Protein AF-A0A6F9E060-F1 (afdb_monomer_lite)

Foldseek 3Di:
DAEEEEAEPADPDCPVVVVLLLVLLCVVPVPPPCPNVVYDYYYCNVCLVVVPCPVVLPHLAYEYEYELDLVCLLVVLVVQVVNCVSSVDHHAYEYEADPDPVSVVSSCVNNVDDHLFYAHPDPCRSVSSNVSSVSVVVVVVVSVVVVVVLVVLLVLLCQLCVQCVVDPDNVVSNVVSLVVVPADPLLSVLLSLQLVVVVVVVPDSSVSSSVLVVLSPPPPSSVSSVVVSVVVVVVVCVVVVHDDDDDD

Sequence (248 aa):
MTIFGFASVTHADLTEFLNTVTDIWAERFSGVADVHKDVELVDLSNSLRQLNLGPIDKADRLFLICSGNPALAAGLAGLLHHIESLHGSRVNLVLTHLSEEGVAQAFKQAVDRPIFGIVKDTQDARREMEQLVEALVYEYVAVRLEERRKDEVRDLVLRILGAQRLVVGPSRGIEAGLDQLELPFGIRWIFQEFLQLRTRLGQPVDKALEDLLPLAFAGDGGAVLARQLALETEVLRVLRGQPPQSQA

Organism: NCBI:txid2055160

Structure (mmCIF, N/CA/C/O backbone):
data_AF-A0A6F9E060-F1
#
_entry.id   AF-A0A6F9E060-F1
#
loop_
_atom_site.group_PDB
_atom_site.id
_atom_site.type_symbol
_atom_site.label_atom_id
_atom_site.label_alt_id
_atom_site.label_comp_id
_atom_site.label_asym_id
_atom_site.label_entity_id
_atom_site.label_seq_id
_atom_site.pdbx_PDB_ins_code
_atom_site.Cartn_x
_atom_site.Cartn_y
_atom_site.Cartn_z
_atom_site.occupancy
_atom_site.B_iso_or_equiv
_atom_site.auth_seq_id
_atom_site.auth_comp_id
_atom_site.auth_asym_id
_atom_site.auth_atom_id
_atom_site.pdbx_PDB_model_num
ATOM 1 N N . MET A 1 1 ? 11.520 10.414 3.730 1.00 85.06 1 MET A N 1
ATOM 2 C CA . MET A 1 1 ? 10.337 10.714 4.551 1.00 85.06 1 MET A CA 1
ATOM 3 C C . MET A 1 1 ? 9.234 9.817 4.042 1.00 85.06 1 MET A C 1
ATOM 5 O O . MET A 1 1 ? 8.913 9.928 2.868 1.00 85.06 1 MET A O 1
ATOM 9 N N . THR A 1 2 ? 8.755 8.907 4.879 1.00 87.12 2 THR A N 1
ATOM 10 C CA . THR A 1 2 ? 7.612 8.032 4.631 1.00 87.12 2 THR A CA 1
ATOM 11 C C . THR A 1 2 ? 6.330 8.764 5.017 1.00 87.12 2 THR A C 1
ATOM 13 O O . THR A 1 2 ? 6.220 9.275 6.128 1.00 87.12 2 THR A O 1
ATOM 16 N N . ILE A 1 3 ? 5.359 8.815 4.115 1.00 91.50 3 ILE A N 1
ATOM 17 C CA . ILE A 1 3 ? 4.092 9.520 4.304 1.00 91.50 3 ILE A CA 1
ATOM 18 C C . ILE A 1 3 ? 2.983 8.495 4.542 1.00 91.50 3 ILE A C 1
ATOM 20 O O . ILE A 1 3 ? 2.638 7.708 3.659 1.00 91.50 3 ILE A O 1
ATOM 24 N N . PHE A 1 4 ? 2.381 8.529 5.728 1.00 92.94 4 PHE A N 1
ATOM 25 C CA . PHE A 1 4 ? 1.157 7.793 6.029 1.00 92.94 4 PHE A CA 1
ATOM 26 C C . PHE A 1 4 ? -0.045 8.717 5.897 1.00 92.94 4 PHE A C 1
ATOM 28 O O . PHE A 1 4 ? -0.261 9.628 6.697 1.00 92.94 4 PHE A O 1
ATOM 35 N N . GLY A 1 5 ? -0.839 8.466 4.864 1.00 92.44 5 GLY A N 1
ATOM 36 C CA . GLY A 1 5 ? -2.083 9.172 4.620 1.00 92.44 5 GLY A CA 1
ATOM 37 C C . GLY A 1 5 ? -3.238 8.516 5.365 1.00 92.44 5 GLY A C 1
ATOM 38 O O . GLY A 1 5 ? -3.455 7.316 5.230 1.00 92.44 5 GLY A O 1
ATOM 39 N N . PHE A 1 6 ? -4.021 9.297 6.099 1.00 93.12 6 PHE A N 1
ATOM 40 C CA . PHE A 1 6 ? -5.243 8.850 6.764 1.00 93.12 6 PHE A CA 1
ATOM 41 C C . PHE A 1 6 ? -6.434 9.568 6.154 1.00 93.12 6 PHE A C 1
ATOM 43 O O . PHE A 1 6 ? -6.407 10.783 6.012 1.00 93.12 6 PHE A O 1
ATOM 50 N N . ALA A 1 7 ? -7.497 8.853 5.804 1.00 90.25 7 ALA A N 1
ATOM 51 C CA . ALA A 1 7 ? -8.711 9.487 5.307 1.00 90.25 7 ALA A CA 1
ATOM 52 C C . ALA A 1 7 ? -9.952 8.858 5.927 1.00 90.25 7 ALA A C 1
ATOM 54 O O . ALA A 1 7 ? -10.114 7.639 5.942 1.00 90.25 7 ALA A O 1
ATOM 55 N N . SER A 1 8 ? -10.847 9.702 6.429 1.00 87.88 8 SER A N 1
ATOM 56 C CA . SER A 1 8 ? -12.111 9.259 6.994 1.00 87.88 8 SER A CA 1
ATOM 57 C C . SER A 1 8 ? -13.190 9.181 5.933 1.00 87.88 8 SER A C 1
ATOM 59 O O . SER A 1 8 ? -13.376 10.103 5.137 1.00 87.88 8 SER A O 1
ATOM 61 N N . VAL A 1 9 ? -13.935 8.080 5.957 1.00 79.31 9 VAL A N 1
ATOM 62 C CA . VAL A 1 9 ? -15.118 7.881 5.112 1.00 79.31 9 VAL A CA 1
ATOM 63 C C . VAL A 1 9 ? -16.391 8.327 5.839 1.00 79.31 9 VAL A C 1
ATOM 65 O O . VAL A 1 9 ? -17.385 8.669 5.203 1.00 79.31 9 VAL A O 1
ATOM 68 N N . THR A 1 10 ? -16.373 8.336 7.175 1.00 72.56 10 THR A N 1
ATOM 69 C CA . THR A 1 10 ? -17.575 8.511 8.011 1.00 72.56 10 THR A CA 1
ATOM 70 C C . THR A 1 10 ? -17.549 9.757 8.882 1.00 72.56 10 THR A C 1
ATOM 72 O O . THR A 1 10 ? -18.608 10.261 9.247 1.00 72.56 10 THR A O 1
ATOM 75 N N . HIS A 1 11 ? -16.364 10.277 9.200 1.00 64.88 11 HIS A N 1
ATOM 76 C CA . HIS A 1 11 ? -16.190 11.460 10.039 1.00 64.88 11 HIS A CA 1
ATOM 77 C C . HIS A 1 11 ? -15.690 12.636 9.206 1.00 64.88 11 HIS A C 1
ATOM 79 O O . HIS A 1 11 ? -14.947 12.473 8.241 1.00 64.88 11 HIS A O 1
ATOM 85 N N . ALA A 1 12 ? -16.111 13.842 9.582 1.00 59.00 12 ALA A N 1
ATOM 86 C CA . ALA A 1 12 ? -15.684 15.052 8.895 1.00 59.00 12 ALA A CA 1
ATOM 87 C C . ALA A 1 12 ? -14.287 15.528 9.316 1.00 59.00 12 ALA A C 1
ATOM 89 O O . ALA A 1 12 ? -13.700 16.324 8.584 1.00 59.00 12 ALA A O 1
ATOM 90 N N . ASP A 1 13 ? -13.790 15.054 10.458 1.00 69.81 13 ASP A N 1
ATOM 91 C CA . ASP A 1 13 ? -12.569 15.524 11.100 1.00 69.81 13 ASP A CA 1
ATOM 92 C C . ASP A 1 13 ? -11.830 14.341 11.749 1.00 69.81 13 ASP A C 1
ATOM 94 O O . ASP A 1 13 ? -12.435 13.575 12.502 1.00 69.81 13 ASP A O 1
ATOM 98 N N . LEU A 1 14 ? -10.547 14.170 11.417 1.00 85.25 14 LEU A N 1
ATOM 99 C CA . LEU A 1 14 ? -9.646 13.183 12.024 1.00 85.25 14 LEU A CA 1
ATOM 100 C C . LEU A 1 14 ? -8.650 13.810 13.005 1.00 85.25 14 LEU A C 1
ATOM 102 O O . LEU A 1 14 ? -7.769 13.107 13.494 1.00 85.25 14 LEU A O 1
ATOM 106 N N . THR A 1 15 ? -8.773 15.101 13.315 1.00 85.44 15 THR A N 1
ATOM 107 C CA . THR A 1 15 ? -7.786 15.847 14.108 1.00 85.44 15 THR A CA 1
ATOM 108 C C . THR A 1 15 ? -7.490 15.175 15.448 1.00 85.44 15 THR A C 1
ATOM 110 O O . THR A 1 15 ? -6.330 14.940 15.768 1.00 85.44 15 THR A O 1
ATOM 113 N N . GLU A 1 16 ? -8.511 14.803 16.224 1.00 84.81 16 GLU A N 1
ATOM 114 C CA . GLU A 1 16 ? -8.312 14.161 17.534 1.00 84.81 16 GLU A CA 1
ATOM 115 C C . GLU A 1 16 ? -7.641 12.784 17.417 1.00 84.81 16 GLU A C 1
ATOM 117 O O . GLU A 1 16 ? -6.709 12.470 18.164 1.00 84.81 16 GLU A O 1
ATOM 122 N N . PHE A 1 17 ? -8.065 11.986 16.434 1.00 87.50 17 PHE A N 1
ATOM 123 C CA . PHE A 1 17 ? -7.470 10.685 16.145 1.00 87.50 17 PHE A CA 1
ATOM 124 C C . PHE A 1 17 ? -5.987 10.832 15.786 1.00 87.50 17 PHE A C 1
ATOM 126 O O . PHE A 1 17 ? -5.134 10.184 16.390 1.00 87.50 17 PHE A O 1
ATOM 133 N N . LEU A 1 18 ? -5.666 11.723 14.845 1.00 89.81 18 LEU A N 1
ATOM 134 C CA . LEU A 1 18 ? -4.302 11.938 14.371 1.00 89.81 18 LEU A CA 1
ATOM 135 C C . LEU A 1 18 ? -3.402 12.557 15.434 1.00 89.81 18 LEU A C 1
ATOM 137 O O . LEU A 1 18 ? -2.250 12.145 15.539 1.00 89.81 18 LEU A O 1
ATOM 141 N N . ASN A 1 19 ? -3.914 13.474 16.255 1.00 90.06 19 ASN A N 1
ATOM 142 C CA . ASN A 1 19 ? -3.172 13.997 17.400 1.00 90.06 19 ASN A CA 1
ATOM 143 C C . ASN A 1 19 ? -2.807 12.861 18.360 1.00 90.06 19 ASN A C 1
ATOM 145 O O . ASN A 1 19 ? -1.646 12.721 18.725 1.00 90.06 19 ASN A O 1
ATOM 149 N N . THR A 1 20 ? -3.761 11.982 18.677 1.00 89.50 20 THR A N 1
ATOM 150 C CA . THR A 1 20 ? -3.514 10.842 19.573 1.00 89.50 20 THR A CA 1
ATOM 151 C C . THR A 1 20 ? -2.486 9.867 18.990 1.00 89.50 20 THR A C 1
ATOM 153 O O . THR A 1 20 ? -1.569 9.444 19.692 1.00 89.50 20 THR A O 1
ATOM 156 N N . VAL A 1 21 ? -2.597 9.525 17.700 1.00 88.88 21 VAL A N 1
ATOM 157 C CA . VAL A 1 21 ? -1.616 8.672 17.003 1.00 88.88 21 VAL A CA 1
ATOM 158 C C . VAL A 1 21 ? -0.232 9.324 17.013 1.00 88.88 21 VAL A C 1
ATOM 160 O O . VAL A 1 21 ? 0.753 8.648 17.300 1.00 88.88 21 VAL A O 1
ATOM 163 N N . THR A 1 22 ? -0.158 10.630 16.748 1.00 89.50 22 THR A N 1
ATOM 164 C CA . THR A 1 22 ? 1.094 11.403 16.743 1.00 89.50 22 THR A CA 1
ATOM 165 C C . THR A 1 22 ? 1.745 11.416 18.122 1.00 89.50 22 THR A C 1
ATOM 167 O O . THR A 1 22 ? 2.944 11.162 18.234 1.00 89.50 22 THR A O 1
ATOM 170 N N . ASP A 1 23 ? 0.961 11.653 19.173 1.00 89.69 23 ASP A N 1
ATOM 171 C CA . ASP A 1 23 ? 1.441 11.688 20.554 1.00 89.69 23 ASP A CA 1
ATOM 172 C C . ASP A 1 23 ? 2.008 10.329 20.975 1.00 89.69 23 ASP A C 1
ATOM 174 O O . ASP A 1 23 ? 3.131 10.254 21.473 1.00 89.69 23 ASP A O 1
ATOM 178 N N . ILE A 1 24 ? 1.275 9.240 20.713 1.00 87.94 24 ILE A N 1
ATOM 179 C CA . ILE A 1 24 ? 1.730 7.879 21.027 1.00 87.94 24 ILE A CA 1
ATOM 180 C C . ILE A 1 24 ? 2.976 7.522 20.206 1.00 87.94 24 ILE A C 1
ATOM 182 O O . ILE A 1 24 ? 3.920 6.936 20.738 1.00 87.94 24 ILE A O 1
ATOM 186 N N . TRP A 1 25 ? 3.009 7.882 18.919 1.00 83.50 25 TRP A N 1
ATOM 187 C CA . TRP A 1 25 ? 4.163 7.654 18.049 1.00 83.50 25 TRP A CA 1
ATOM 188 C C . TRP A 1 25 ? 5.413 8.365 18.582 1.00 83.50 25 TRP A C 1
ATOM 190 O O . TRP A 1 25 ? 6.479 7.757 18.704 1.00 83.50 25 TRP A O 1
ATOM 200 N N . ALA A 1 26 ? 5.285 9.636 18.968 1.00 84.12 26 ALA A N 1
ATOM 201 C CA . ALA A 1 26 ? 6.374 10.402 19.559 1.00 84.12 26 ALA A CA 1
ATOM 202 C C . ALA A 1 26 ? 6.817 9.824 20.915 1.00 84.12 26 ALA A C 1
ATOM 204 O O . ALA A 1 26 ? 8.017 9.653 21.147 1.00 84.12 26 ALA A O 1
ATOM 205 N N . GLU A 1 27 ? 5.875 9.468 21.792 1.00 85.06 27 GLU A N 1
ATOM 206 C CA . GLU A 1 27 ? 6.157 8.864 23.100 1.00 85.06 27 GLU A CA 1
ATOM 207 C C . GLU A 1 27 ? 6.955 7.560 22.953 1.00 85.06 27 GLU A C 1
ATOM 209 O O . GLU A 1 27 ? 7.988 7.380 23.601 1.00 85.06 27 GLU A O 1
ATOM 214 N N . ARG A 1 28 ? 6.518 6.668 22.057 1.00 77.00 28 ARG A N 1
ATOM 215 C CA . ARG A 1 28 ? 7.107 5.333 21.875 1.00 77.00 28 ARG A CA 1
ATOM 216 C C . ARG A 1 28 ? 8.426 5.348 21.096 1.00 77.00 28 ARG A C 1
ATOM 218 O O . ARG A 1 28 ? 9.293 4.523 21.383 1.00 77.00 28 ARG A O 1
ATOM 225 N N . PHE A 1 29 ? 8.598 6.259 20.131 1.00 71.69 29 PHE A N 1
ATOM 226 C CA . PHE A 1 29 ? 9.707 6.193 19.162 1.00 71.69 29 PHE A CA 1
ATOM 227 C C . PHE A 1 29 ? 10.670 7.387 19.176 1.00 71.69 29 PHE A C 1
ATOM 229 O O . PHE A 1 29 ? 11.641 7.386 18.418 1.00 71.69 29 PHE A O 1
ATOM 236 N N . SER A 1 30 ? 10.491 8.365 20.069 1.00 66.31 30 SER A N 1
ATOM 237 C CA . SER A 1 30 ? 11.433 9.488 20.253 1.00 66.31 30 SER A CA 1
ATOM 238 C C . SER A 1 30 ? 12.882 9.056 20.536 1.00 66.31 30 SER A C 1
ATOM 240 O O . SER A 1 30 ? 13.817 9.777 20.187 1.00 66.31 30 SER A O 1
ATOM 242 N N . GLY A 1 31 ? 13.085 7.872 21.128 1.00 54.72 31 GLY A N 1
ATOM 243 C CA . GLY A 1 31 ? 14.404 7.291 21.421 1.00 54.72 31 GLY A CA 1
ATOM 244 C C . GLY A 1 31 ? 14.921 6.265 20.403 1.00 54.72 31 GLY A C 1
ATOM 245 O O . GLY A 1 31 ? 16.053 5.801 20.539 1.00 54.72 31 GLY A O 1
ATOM 246 N N . VAL A 1 32 ? 14.121 5.894 19.398 1.00 55.00 32 VAL A N 1
ATOM 247 C CA . VAL A 1 32 ? 14.519 4.957 18.337 1.00 55.00 32 VAL A CA 1
ATOM 248 C C . VAL A 1 32 ? 15.030 5.778 17.156 1.00 55.00 32 VAL A C 1
ATOM 250 O O . VAL A 1 32 ? 14.321 6.654 16.662 1.00 55.00 32 VAL A O 1
ATOM 253 N N . ALA A 1 33 ? 16.280 5.530 16.750 1.00 49.25 33 ALA A N 1
ATOM 254 C CA . ALA A 1 33 ? 16.980 6.319 15.737 1.00 49.25 33 ALA A CA 1
ATOM 255 C C . ALA A 1 33 ? 16.121 6.535 14.477 1.00 49.25 33 ALA A C 1
ATOM 257 O O . ALA A 1 33 ? 15.672 5.574 13.856 1.00 49.25 33 ALA A O 1
ATOM 258 N N . ASP A 1 34 ? 15.901 7.811 14.154 1.00 54.44 34 ASP A N 1
ATOM 259 C CA . ASP A 1 34 ? 15.294 8.379 12.941 1.00 54.44 34 ASP A CA 1
ATOM 260 C C . ASP A 1 34 ? 13.845 7.985 12.582 1.00 54.44 34 ASP A C 1
ATOM 262 O O . ASP A 1 34 ? 13.193 8.730 11.856 1.00 54.44 34 ASP A O 1
ATOM 266 N N . VAL A 1 35 ? 13.258 6.940 13.178 1.00 59.06 35 VAL A N 1
ATOM 267 C CA . VAL A 1 35 ? 11.875 6.495 12.886 1.00 59.06 35 VAL A CA 1
ATOM 268 C C . VAL A 1 35 ? 10.833 7.592 13.137 1.00 59.06 35 VAL A C 1
ATOM 270 O O . VAL A 1 35 ? 9.948 7.811 12.316 1.00 59.06 35 VAL A O 1
ATOM 273 N N . HIS A 1 36 ? 10.944 8.325 14.249 1.00 60.00 36 HIS A N 1
ATOM 274 C CA . HIS A 1 36 ? 9.979 9.379 14.586 1.00 60.00 36 HIS A CA 1
ATOM 275 C C . HIS A 1 36 ? 10.119 10.652 13.737 1.00 60.00 36 HIS A C 1
ATOM 277 O O . HIS A 1 36 ? 9.212 11.478 13.743 1.00 60.00 36 HIS A O 1
ATOM 283 N N . LYS A 1 37 ? 11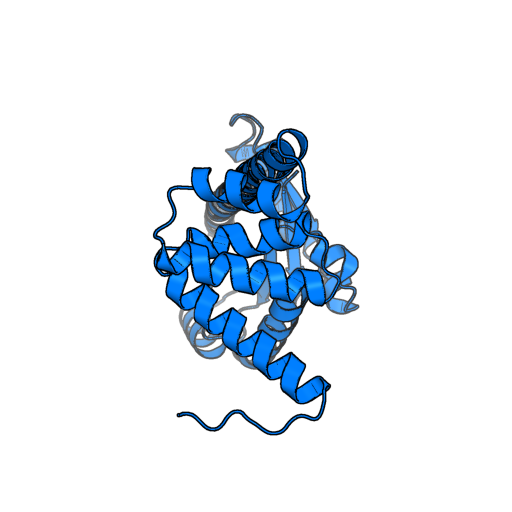.244 10.828 13.032 1.00 68.75 37 LYS A N 1
ATOM 284 C CA . LYS A 1 37 ? 11.495 11.972 12.135 1.00 68.75 37 LYS A CA 1
ATOM 285 C C . LYS A 1 37 ? 11.286 11.625 10.670 1.00 68.75 37 LYS A C 1
ATOM 287 O O . LYS A 1 37 ? 11.163 12.536 9.863 1.00 68.75 37 LYS A O 1
ATOM 292 N N . ASP A 1 38 ? 11.269 10.337 10.352 1.00 78.56 38 ASP A N 1
ATOM 293 C CA . ASP A 1 38 ? 11.117 9.820 8.999 1.00 78.56 38 ASP A CA 1
ATOM 294 C C . ASP A 1 38 ? 9.666 9.508 8.634 1.00 78.56 38 ASP A C 1
ATOM 296 O O . ASP A 1 38 ? 9.438 9.103 7.498 1.00 78.56 38 ASP A O 1
ATOM 300 N N . VAL A 1 39 ? 8.705 9.680 9.545 1.00 84.00 39 VAL A N 1
ATOM 301 C CA . VAL A 1 39 ? 7.280 9.442 9.282 1.00 84.00 39 VAL A CA 1
ATOM 302 C C . VAL A 1 39 ? 6.483 10.734 9.395 1.00 84.00 39 VAL A C 1
ATOM 304 O O . VAL A 1 39 ? 6.529 11.420 10.413 1.00 84.00 39 VAL A O 1
ATOM 307 N N . GLU A 1 40 ? 5.711 11.030 8.354 1.00 90.31 40 GLU A N 1
ATOM 308 C CA . GLU A 1 40 ? 4.736 12.115 8.314 1.00 90.31 40 GLU A CA 1
ATOM 309 C C . GLU A 1 40 ? 3.319 11.526 8.299 1.00 90.31 40 GLU A C 1
ATOM 311 O O . GLU A 1 40 ? 3.000 10.683 7.459 1.00 90.31 40 GLU A O 1
ATOM 316 N N . LEU A 1 41 ? 2.467 11.958 9.233 1.00 91.50 41 LEU A N 1
ATOM 317 C CA . LEU A 1 41 ? 1.062 11.550 9.316 1.00 91.50 41 LEU A CA 1
ATOM 318 C C . LEU A 1 41 ? 0.190 12.667 8.732 1.00 91.50 41 LEU A C 1
ATOM 320 O O . LEU A 1 41 ? 0.232 13.797 9.218 1.00 91.50 41 LEU A O 1
ATOM 324 N N . VAL A 1 42 ? -0.598 12.369 7.699 1.00 91.81 42 VAL A N 1
ATOM 325 C CA . VAL A 1 42 ? -1.346 13.387 6.940 1.00 91.81 42 VAL A CA 1
ATOM 326 C C . VAL A 1 42 ? -2.837 13.065 6.909 1.00 91.81 42 VAL A C 1
ATOM 328 O O . VAL A 1 42 ? -3.221 11.959 6.531 1.00 91.81 42 VAL A O 1
ATOM 331 N N . ASP A 1 43 ? -3.690 14.044 7.232 1.00 92.31 43 ASP A N 1
ATOM 332 C CA . ASP A 1 43 ? -5.133 13.948 6.978 1.00 92.31 43 ASP A CA 1
ATOM 333 C C . ASP A 1 43 ? -5.443 14.217 5.497 1.00 92.31 43 ASP A C 1
ATOM 335 O O . ASP A 1 43 ? -5.252 15.314 4.969 1.00 92.31 43 ASP A O 1
ATOM 339 N N . LEU A 1 44 ? -5.968 13.202 4.825 1.00 90.31 44 LEU A N 1
ATOM 340 C CA . LEU A 1 44 ? -6.379 13.198 3.428 1.00 90.31 44 LEU A CA 1
ATOM 341 C C . LEU A 1 44 ? -7.903 13.099 3.270 1.00 90.31 44 LEU A C 1
ATOM 343 O O . LEU A 1 44 ? -8.392 12.926 2.152 1.00 90.31 44 LEU A O 1
ATOM 347 N N . SER A 1 45 ? -8.682 13.254 4.345 1.00 88.75 45 SER A N 1
ATOM 348 C CA . SER A 1 45 ? -10.151 13.154 4.319 1.00 88.75 45 SER A CA 1
ATOM 349 C C . SER A 1 45 ? -10.790 14.144 3.341 1.00 88.75 45 SER A C 1
ATOM 351 O O . SER A 1 45 ? -11.764 13.823 2.660 1.00 88.75 45 SER A O 1
ATOM 353 N N . ASN A 1 46 ? -10.249 15.362 3.227 1.00 86.19 46 ASN A N 1
ATOM 354 C CA . ASN A 1 46 ? -10.726 16.345 2.247 1.00 86.19 46 ASN A CA 1
ATOM 355 C C . ASN A 1 46 ? -10.368 15.956 0.812 1.00 86.19 46 ASN A C 1
ATOM 357 O O . ASN A 1 46 ? -11.217 16.069 -0.072 1.00 86.19 46 ASN A O 1
ATOM 361 N N . SER A 1 47 ? -9.151 15.457 0.590 1.00 85.69 47 SER A N 1
ATOM 362 C CA . SER A 1 47 ? -8.705 14.965 -0.716 1.00 85.69 47 SER A CA 1
ATOM 363 C C . SER A 1 47 ? -9.585 13.811 -1.192 1.00 85.69 47 SER A C 1
ATOM 365 O O . SER A 1 47 ? -10.055 13.831 -2.327 1.00 85.69 47 SER A O 1
ATOM 367 N N . LEU A 1 48 ? -9.910 12.870 -0.299 1.00 84.00 48 LEU A N 1
ATOM 368 C CA . LEU A 1 48 ? -10.811 11.760 -0.594 1.00 84.00 48 LEU A CA 1
ATOM 369 C C . LEU A 1 48 ? -12.227 12.248 -0.936 1.00 84.00 48 LEU A C 1
ATOM 371 O O . LEU A 1 48 ? -12.784 11.844 -1.954 1.00 84.00 48 LEU A O 1
ATOM 375 N N . ARG A 1 49 ? -12.799 13.158 -0.133 1.00 83.31 49 ARG A N 1
ATOM 376 C CA . ARG A 1 49 ? -14.146 13.718 -0.366 1.00 83.31 49 ARG A CA 1
ATOM 377 C C . ARG A 1 49 ? -14.263 14.482 -1.682 1.00 83.31 49 ARG A C 1
ATOM 379 O O . ARG A 1 49 ? -15.314 14.454 -2.314 1.00 83.31 49 ARG A O 1
ATOM 386 N N . GLN A 1 50 ? -13.199 15.172 -2.082 1.00 83.38 50 GLN A N 1
ATOM 387 C CA . GLN A 1 50 ? -13.143 15.930 -3.333 1.00 83.38 50 GLN A CA 1
ATOM 388 C C . GLN A 1 50 ? -12.697 15.082 -4.529 1.00 83.38 50 GLN A C 1
ATOM 390 O O . GLN A 1 50 ? -12.619 15.611 -5.635 1.00 83.38 50 GLN A O 1
ATOM 395 N N . LEU A 1 51 ? -12.387 13.795 -4.319 1.00 76.38 51 LEU A N 1
ATOM 396 C CA . LEU A 1 51 ? -11.775 12.918 -5.322 1.00 76.38 51 LEU A CA 1
ATOM 397 C C . LEU A 1 51 ? -10.491 13.522 -5.924 1.00 76.38 51 LEU A C 1
ATOM 399 O O . LEU A 1 51 ? -10.170 13.319 -7.094 1.00 76.38 51 LEU A O 1
ATOM 403 N N . ASN A 1 52 ? -9.747 14.283 -5.119 1.00 80.81 52 ASN A N 1
ATOM 404 C CA . ASN A 1 52 ? -8.459 14.839 -5.497 1.00 80.81 52 ASN A CA 1
ATOM 405 C C . ASN A 1 52 ? -7.361 13.811 -5.204 1.00 80.81 52 ASN A C 1
ATOM 407 O O . ASN A 1 52 ? -6.925 13.662 -4.063 1.00 80.81 52 ASN A O 1
ATOM 411 N N . LEU A 1 53 ? -6.921 13.107 -6.247 1.00 79.00 53 LEU A N 1
ATOM 412 C CA . LEU A 1 53 ? -5.958 12.008 -6.134 1.00 79.00 53 LEU A CA 1
ATOM 413 C C . LEU A 1 53 ? -4.516 12.483 -5.921 1.00 79.00 53 LEU A C 1
ATOM 415 O O . LEU A 1 53 ? -3.727 11.763 -5.329 1.00 79.00 53 LEU A O 1
ATOM 419 N N . GLY A 1 54 ? -4.170 13.717 -6.305 1.00 83.56 54 GLY A N 1
ATOM 420 C CA . GLY A 1 54 ? -2.782 14.195 -6.257 1.00 83.56 54 GLY A CA 1
ATOM 421 C C . GLY A 1 54 ? -2.115 14.104 -4.872 1.00 83.56 54 GLY A C 1
ATOM 422 O O . GLY A 1 54 ? -0.959 13.696 -4.792 1.00 83.56 54 GLY A O 1
ATOM 423 N N . PRO A 1 55 ? -2.792 14.485 -3.772 1.00 84.94 55 PRO A N 1
ATOM 424 C CA . PRO A 1 55 ? -2.286 14.262 -2.417 1.00 84.94 55 PRO A CA 1
ATOM 425 C C . PRO A 1 55 ? -2.340 12.797 -1.963 1.00 84.94 55 PRO A C 1
ATOM 427 O O . PRO A 1 55 ? -1.509 12.398 -1.157 1.00 84.94 55 PRO A O 1
ATOM 430 N N . ILE A 1 56 ? -3.306 12.017 -2.460 1.00 82.94 56 ILE A N 1
ATOM 431 C CA . ILE A 1 56 ? -3.475 10.599 -2.109 1.00 82.94 56 ILE A CA 1
ATOM 432 C C . ILE A 1 56 ? -2.319 9.781 -2.686 1.00 82.94 56 ILE A C 1
ATOM 434 O O . ILE A 1 56 ? -1.687 9.044 -1.946 1.00 82.94 56 ILE A O 1
ATOM 438 N N . ASP A 1 57 ? -1.955 10.013 -3.946 1.00 8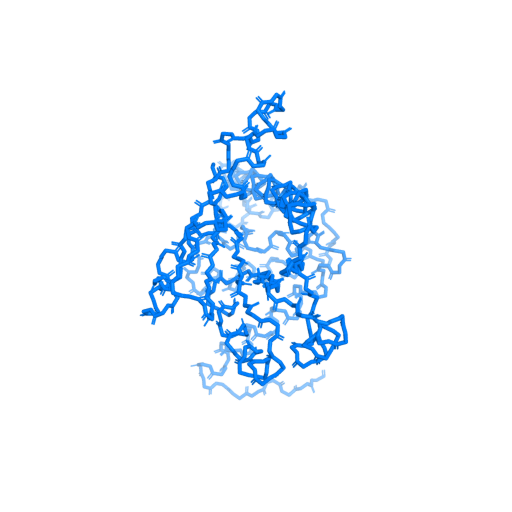3.81 57 ASP A N 1
ATOM 439 C CA . ASP A 1 57 ? -0.862 9.324 -4.650 1.00 83.81 57 ASP A CA 1
ATOM 440 C C . ASP A 1 57 ? 0.535 9.620 -4.077 1.00 83.81 57 ASP A C 1
ATOM 442 O O . ASP A 1 57 ? 1.515 8.974 -4.444 1.00 83.81 57 ASP A O 1
ATOM 446 N N . LYS A 1 58 ? 0.655 10.625 -3.201 1.00 87.00 58 LYS A N 1
ATOM 447 C CA . LYS A 1 58 ? 1.907 10.942 -2.500 1.00 87.00 58 LYS A CA 1
ATOM 448 C C . LYS A 1 58 ? 2.080 10.156 -1.205 1.00 87.00 58 LYS A C 1
ATOM 450 O O . LYS A 1 58 ? 3.168 10.200 -0.642 1.00 87.00 58 LYS A O 1
ATOM 455 N N . ALA A 1 59 ? 1.031 9.505 -0.708 1.00 89.19 59 ALA A N 1
ATOM 456 C CA . ALA A 1 59 ? 1.131 8.686 0.485 1.00 89.19 59 ALA A CA 1
ATOM 457 C C . ALA A 1 59 ? 1.799 7.345 0.145 1.00 89.19 59 ALA A C 1
ATOM 459 O O . ALA A 1 59 ? 1.406 6.660 -0.793 1.00 89.19 59 ALA A O 1
ATOM 460 N N . ASP A 1 60 ? 2.784 6.924 0.935 1.00 88.50 60 ASP A N 1
ATOM 461 C CA . ASP A 1 60 ? 3.404 5.602 0.773 1.00 88.50 60 ASP A CA 1
ATOM 462 C C . ASP A 1 60 ? 2.465 4.483 1.237 1.00 88.50 60 ASP A C 1
ATOM 464 O O . ASP A 1 60 ? 2.512 3.349 0.740 1.00 88.50 60 ASP A O 1
ATOM 468 N N . ARG A 1 61 ? 1.602 4.808 2.206 1.00 89.44 61 ARG A N 1
ATOM 469 C CA . ARG A 1 61 ? 0.518 3.963 2.711 1.00 89.44 61 ARG A CA 1
ATOM 470 C C . ARG A 1 61 ? -0.719 4.805 2.971 1.00 89.44 61 ARG A C 1
ATOM 472 O O . ARG A 1 61 ? -0.628 5.876 3.570 1.00 89.44 61 ARG A O 1
ATOM 479 N N . LEU A 1 62 ? -1.873 4.278 2.570 1.00 91.19 62 LEU A N 1
ATOM 480 C CA . LEU A 1 62 ? -3.170 4.902 2.803 1.00 91.19 62 LEU A CA 1
ATOM 481 C C . LEU A 1 62 ? -3.977 4.091 3.820 1.00 91.19 62 LEU A C 1
ATOM 483 O O . LEU A 1 62 ? -4.170 2.888 3.644 1.00 91.19 62 LEU A O 1
ATOM 487 N N . PHE A 1 63 ? -4.484 4.766 4.848 1.00 91.06 63 PHE A N 1
ATOM 488 C CA . PHE A 1 63 ? -5.336 4.218 5.896 1.00 91.06 63 PHE A CA 1
ATOM 489 C C . PHE A 1 63 ? -6.729 4.842 5.806 1.00 91.06 63 PHE A C 1
ATOM 491 O O . PHE A 1 63 ? -6.902 6.041 6.027 1.00 91.06 63 PHE A O 1
ATOM 498 N N . LEU A 1 64 ? -7.741 4.036 5.490 1.00 89.06 64 LEU A N 1
ATOM 499 C CA . LEU A 1 64 ? -9.133 4.467 5.539 1.00 89.06 64 LEU A CA 1
ATOM 500 C C . LEU A 1 64 ? -9.718 4.209 6.918 1.00 89.06 64 LEU A C 1
ATOM 502 O O . LEU A 1 64 ? -9.805 3.065 7.365 1.00 89.06 64 LEU A O 1
ATOM 506 N N . ILE A 1 65 ? -10.156 5.288 7.556 1.00 88.62 65 ILE A N 1
ATOM 507 C CA . ILE A 1 65 ? -10.858 5.266 8.831 1.00 88.62 65 ILE A CA 1
ATOM 508 C C . ILE A 1 65 ? -12.359 5.212 8.552 1.00 88.62 65 ILE A C 1
ATOM 510 O O . ILE A 1 65 ? -12.901 6.048 7.822 1.00 88.62 65 ILE A O 1
ATOM 514 N N . CYS A 1 66 ? -13.054 4.241 9.133 1.00 85.44 66 CYS A N 1
ATOM 515 C CA . CYS A 1 66 ? -14.505 4.166 9.016 1.00 85.44 66 CYS A CA 1
ATOM 516 C C . CYS A 1 66 ? -15.160 3.665 10.299 1.00 85.44 66 CYS A C 1
ATOM 518 O O . CYS A 1 66 ? -14.621 2.813 11.005 1.00 85.44 66 CYS A O 1
ATOM 520 N N . SER A 1 67 ? -16.363 4.169 10.573 1.00 80.50 67 SER A N 1
ATOM 521 C CA . SER A 1 67 ? -17.203 3.605 11.624 1.00 80.50 67 SER A CA 1
ATOM 522 C C . SER A 1 67 ? -17.551 2.164 11.265 1.00 80.50 67 SER A C 1
ATOM 524 O O . SER A 1 67 ? -17.919 1.901 10.114 1.00 80.50 67 SER A O 1
ATOM 526 N N . GLY A 1 68 ? -17.517 1.256 12.238 1.00 71.75 68 GLY A N 1
ATOM 527 C CA . GLY A 1 68 ? -17.935 -0.133 12.054 1.00 71.75 68 GLY A CA 1
ATOM 528 C C . GLY A 1 68 ? -19.440 -0.290 11.817 1.00 71.75 68 GLY A C 1
ATOM 529 O O . GLY A 1 68 ? -20.108 -0.938 12.598 1.00 71.75 68 GLY A O 1
ATOM 530 N N . ASN A 1 69 ? -20.016 0.297 10.768 1.00 75.81 69 ASN A N 1
ATOM 531 C CA . ASN A 1 69 ? -21.422 0.131 10.410 1.00 75.81 69 ASN A CA 1
ATOM 532 C C . ASN A 1 69 ? -21.536 -0.853 9.229 1.00 75.81 69 ASN A C 1
ATOM 534 O O . ASN A 1 69 ? -21.076 -0.523 8.132 1.00 75.81 69 ASN A O 1
ATOM 538 N N . PRO A 1 70 ? -22.177 -2.028 9.392 1.00 71.50 70 PRO A N 1
ATOM 539 C CA . PRO A 1 70 ? -22.306 -3.022 8.326 1.00 71.50 70 PRO A CA 1
ATOM 540 C C . PRO A 1 70 ? -22.989 -2.496 7.057 1.00 71.50 70 PRO A C 1
ATOM 542 O O . PRO A 1 70 ? -22.668 -2.949 5.961 1.00 71.50 70 PRO A O 1
ATOM 545 N N . ALA A 1 71 ? -23.885 -1.508 7.171 1.00 74.25 71 ALA A N 1
ATOM 546 C CA . ALA A 1 71 ? -24.538 -0.897 6.013 1.00 74.25 71 ALA A CA 1
ATOM 547 C C . ALA A 1 71 ? -23.556 -0.114 5.121 1.00 74.25 71 ALA A C 1
ATOM 549 O O . ALA A 1 71 ? -23.769 -0.002 3.916 1.00 74.25 71 ALA A O 1
ATOM 550 N N . LEU A 1 72 ? -22.463 0.399 5.696 1.00 76.75 72 LEU A N 1
ATOM 551 C CA . LEU A 1 72 ? -21.413 1.106 4.960 1.00 76.75 72 LEU A CA 1
ATOM 552 C C . LEU A 1 72 ? -20.412 0.147 4.304 1.00 76.75 72 LEU A C 1
ATOM 554 O O . LEU A 1 72 ? -19.774 0.519 3.321 1.00 76.75 72 LEU A O 1
ATOM 558 N N . ALA A 1 73 ? -20.297 -1.086 4.804 1.00 74.56 73 ALA A N 1
ATOM 559 C CA . ALA A 1 73 ? -19.301 -2.058 4.358 1.00 74.56 73 ALA A CA 1
ATOM 560 C C . ALA A 1 73 ? -19.423 -2.396 2.860 1.00 74.56 73 ALA A C 1
ATOM 562 O O . ALA A 1 73 ? -18.424 -2.406 2.142 1.00 74.56 73 ALA A O 1
ATOM 563 N N . ALA A 1 74 ? -20.648 -2.600 2.363 1.00 71.75 74 ALA A N 1
ATOM 564 C CA . ALA A 1 74 ? -20.884 -2.935 0.957 1.00 71.75 74 ALA A CA 1
ATOM 565 C C . ALA A 1 74 ? -20.470 -1.800 -0.001 1.00 71.75 74 ALA A C 1
ATOM 567 O O . ALA A 1 74 ? -19.844 -2.049 -1.030 1.00 71.75 74 ALA A O 1
ATOM 568 N N . GLY A 1 75 ? -20.773 -0.544 0.351 1.00 75.69 75 GLY A N 1
ATOM 569 C CA . GLY A 1 75 ? -20.341 0.624 -0.425 1.00 75.69 75 GLY A CA 1
ATOM 570 C C . GLY A 1 75 ? -18.832 0.861 -0.333 1.00 75.69 75 GLY A C 1
ATOM 571 O O . GLY A 1 75 ? -18.192 1.227 -1.320 1.00 75.69 75 GLY A O 1
ATOM 572 N N . LEU A 1 76 ? -18.246 0.586 0.835 1.00 81.81 76 LEU A N 1
ATOM 573 C CA . LEU A 1 76 ? -16.818 0.744 1.072 1.00 81.81 76 LEU A CA 1
ATOM 574 C C . LEU A 1 76 ? -15.975 -0.247 0.262 1.00 81.81 76 LEU A C 1
ATOM 576 O O . LEU A 1 76 ? -14.916 0.135 -0.224 1.00 81.81 76 LEU A O 1
ATOM 580 N N . ALA A 1 77 ? -16.440 -1.483 0.063 1.00 75.31 77 ALA A N 1
ATOM 581 C CA . ALA A 1 77 ? -15.731 -2.473 -0.751 1.00 75.31 77 ALA A CA 1
ATOM 582 C C . ALA A 1 77 ? -15.504 -1.984 -2.196 1.00 75.31 77 ALA A C 1
ATOM 584 O O . ALA A 1 77 ? -14.396 -2.090 -2.728 1.00 75.31 77 ALA A O 1
ATOM 585 N N . GLY A 1 78 ? -16.529 -1.381 -2.811 1.00 77.00 78 GLY A N 1
ATOM 586 C CA . GLY A 1 78 ? -16.429 -0.807 -4.158 1.00 77.00 78 GLY A CA 1
ATOM 587 C C . GLY A 1 78 ? -15.515 0.422 -4.227 1.00 77.00 78 GLY A C 1
ATOM 588 O O . GLY A 1 78 ? -14.752 0.571 -5.185 1.00 77.00 78 GLY A O 1
ATOM 589 N N . LEU A 1 79 ? -15.561 1.271 -3.194 1.00 79.00 79 LEU A N 1
ATOM 590 C CA . LEU A 1 79 ? -14.697 2.447 -3.058 1.00 79.00 79 LEU A CA 1
ATOM 591 C C . LEU A 1 79 ? -13.224 2.050 -2.873 1.00 79.00 79 LEU A C 1
ATOM 593 O O . LEU A 1 79 ? -12.358 2.584 -3.557 1.00 79.00 79 LEU A O 1
ATOM 597 N N . LEU A 1 80 ? -12.945 1.072 -2.009 1.00 79.00 80 LEU A N 1
ATOM 598 C CA . LEU A 1 80 ? -11.605 0.532 -1.772 1.00 79.00 80 LEU A CA 1
ATOM 599 C C . LEU A 1 80 ? -10.972 0.005 -3.058 1.00 79.00 80 LEU A C 1
ATOM 601 O O . LEU A 1 80 ? -9.830 0.339 -3.358 1.00 79.00 80 LEU A O 1
ATOM 605 N N . HIS A 1 81 ? -11.725 -0.776 -3.836 1.00 79.06 81 HIS A N 1
ATOM 606 C CA . HIS A 1 81 ? -11.232 -1.303 -5.105 1.00 79.06 81 HIS A CA 1
ATOM 607 C C . HIS A 1 81 ? -10.860 -0.185 -6.093 1.00 79.06 81 HIS A C 1
ATOM 609 O O . HIS A 1 81 ? -9.814 -0.253 -6.737 1.00 79.06 81 HIS A O 1
ATOM 615 N N . HIS A 1 82 ? -11.678 0.870 -6.175 1.00 76.88 82 HIS A N 1
ATOM 616 C CA . HIS A 1 82 ? -11.381 2.024 -7.025 1.00 76.88 82 HIS A CA 1
ATOM 617 C C . HIS A 1 82 ? -10.155 2.802 -6.546 1.00 76.88 82 HIS A C 1
ATOM 619 O O . HIS A 1 82 ? -9.307 3.147 -7.362 1.00 76.88 82 HIS A O 1
ATOM 625 N N . ILE A 1 83 ? -10.037 3.070 -5.244 1.00 76.44 83 ILE A N 1
ATOM 626 C CA . ILE A 1 83 ? -8.898 3.826 -4.710 1.00 76.44 83 ILE A CA 1
ATOM 627 C C . ILE A 1 83 ? -7.601 3.053 -4.923 1.00 76.44 83 ILE A C 1
ATOM 629 O O . ILE A 1 83 ? -6.627 3.643 -5.361 1.00 76.44 83 ILE A O 1
ATOM 633 N N . GLU A 1 84 ? -7.578 1.742 -4.692 1.00 80.06 84 GLU A N 1
ATOM 634 C CA . GLU A 1 84 ? -6.379 0.927 -4.925 1.00 80.06 84 GLU A CA 1
ATOM 635 C C . GLU A 1 84 ? -5.962 0.875 -6.390 1.00 80.06 84 GLU A C 1
ATOM 637 O O . GLU A 1 84 ? -4.773 0.946 -6.692 1.00 80.06 84 GLU A O 1
ATOM 642 N N . SER A 1 85 ? -6.933 0.781 -7.302 1.00 77.38 85 SER A N 1
ATOM 643 C CA . SER A 1 85 ? -6.673 0.861 -8.740 1.00 77.38 85 SER A CA 1
ATOM 644 C C . SER A 1 85 ? -5.981 2.168 -9.132 1.00 77.38 85 SER A C 1
ATOM 646 O O . SER A 1 85 ? -5.262 2.182 -10.128 1.00 77.38 85 SER A O 1
ATOM 648 N N . LEU A 1 86 ? -6.247 3.258 -8.411 1.00 70.31 86 LEU A N 1
ATOM 649 C CA . LEU A 1 86 ? -5.728 4.589 -8.717 1.00 70.31 86 LEU A CA 1
ATOM 650 C C . LEU A 1 86 ? -4.408 4.860 -7.985 1.00 70.31 86 LEU A C 1
ATOM 652 O O . LEU A 1 86 ? -3.440 5.273 -8.609 1.00 70.31 86 LEU A O 1
ATOM 656 N N . HIS A 1 87 ? -4.360 4.544 -6.692 1.00 71.81 87 HIS A N 1
ATOM 657 C CA . HIS A 1 87 ? -3.206 4.714 -5.812 1.00 71.81 87 HIS A CA 1
ATOM 658 C C . HIS A 1 87 ? -2.062 3.739 -6.139 1.00 71.81 87 HIS A C 1
ATOM 660 O O . HIS A 1 87 ? -0.900 4.000 -5.842 1.00 71.81 87 HIS A O 1
ATOM 666 N N . GLY A 1 88 ? -2.372 2.580 -6.731 1.00 69.62 88 GLY A N 1
ATOM 667 C CA . GLY A 1 88 ? -1.378 1.573 -7.110 1.00 69.62 88 GLY A CA 1
ATOM 668 C C . GLY A 1 88 ? -0.799 0.777 -5.935 1.00 69.62 88 GLY A C 1
ATOM 669 O O . GLY A 1 88 ? 0.093 -0.048 -6.134 1.00 69.62 88 GLY A O 1
ATOM 670 N N . SER A 1 89 ? -1.306 0.978 -4.716 1.00 69.88 89 SER A N 1
ATOM 671 C CA . SER A 1 89 ? -0.947 0.183 -3.542 1.00 69.88 89 SER A CA 1
ATOM 672 C C . SER A 1 89 ? -2.167 -0.129 -2.681 1.00 69.88 89 SER A C 1
ATOM 674 O O . SER A 1 89 ? -3.229 0.482 -2.821 1.00 69.88 89 SER A O 1
ATOM 676 N N . ARG A 1 90 ? -2.010 -1.125 -1.806 1.00 72.56 90 ARG A N 1
ATOM 677 C CA . ARG A 1 90 ? -3.076 -1.610 -0.932 1.00 72.56 90 ARG A CA 1
ATOM 678 C C . ARG A 1 90 ? -3.521 -0.521 0.042 1.00 72.56 90 ARG A C 1
ATOM 680 O O . ARG A 1 90 ? -2.694 0.100 0.704 1.00 72.56 90 ARG A O 1
ATOM 687 N N . VAL A 1 91 ? -4.833 -0.372 0.191 1.00 82.75 91 VAL A N 1
ATOM 688 C CA . VAL A 1 91 ? -5.434 0.528 1.174 1.00 82.75 91 VAL A CA 1
ATOM 689 C C . VAL A 1 91 ? -5.721 -0.240 2.462 1.00 82.75 91 VAL A C 1
ATOM 691 O O . VAL A 1 91 ? -6.444 -1.241 2.468 1.00 82.75 91 VAL A O 1
ATOM 694 N N . ASN A 1 92 ? -5.146 0.235 3.563 1.00 87.44 92 ASN A N 1
ATOM 695 C CA . ASN A 1 92 ? -5.317 -0.331 4.893 1.00 87.44 92 ASN A CA 1
ATOM 696 C C . ASN A 1 92 ? -6.610 0.189 5.524 1.00 87.44 92 ASN A C 1
ATOM 698 O O . ASN A 1 92 ? -6.914 1.375 5.464 1.00 87.44 92 ASN A O 1
ATOM 702 N N . LEU A 1 93 ? -7.387 -0.699 6.136 1.00 85.50 93 LEU A N 1
ATOM 703 C CA . LEU A 1 93 ? -8.686 -0.360 6.712 1.00 85.50 93 LEU A CA 1
ATOM 704 C C . LEU A 1 93 ? -8.608 -0.323 8.237 1.00 85.50 93 LEU A C 1
ATOM 706 O O . LEU A 1 93 ? -8.251 -1.328 8.846 1.00 85.50 93 LEU A O 1
ATOM 710 N N . VAL A 1 94 ? -9.011 0.782 8.855 1.00 87.31 94 VAL A N 1
ATOM 711 C CA . VAL A 1 94 ? -9.124 0.913 10.311 1.00 87.31 94 VAL A CA 1
ATOM 712 C C . VAL A 1 94 ? -10.584 1.148 10.678 1.00 87.31 94 VAL A C 1
ATOM 714 O O . VAL A 1 94 ? -11.233 2.053 10.148 1.00 87.31 94 VAL A O 1
ATOM 717 N N . LEU A 1 95 ? -11.104 0.323 11.587 1.00 85.62 95 LEU A N 1
ATOM 718 C CA . LEU A 1 95 ? -12.455 0.490 12.111 1.00 85.62 95 LEU A CA 1
ATOM 719 C C . LEU A 1 95 ? -12.421 1.267 13.417 1.00 85.62 95 LEU A C 1
ATOM 721 O O . LEU A 1 95 ? -11.710 0.886 14.343 1.00 85.62 95 LEU A O 1
ATOM 725 N N . THR A 1 96 ? -13.224 2.320 13.500 1.00 83.25 96 THR A N 1
ATOM 726 C CA . THR A 1 96 ? -13.396 3.123 14.712 1.00 83.25 96 THR A CA 1
ATOM 727 C C . THR A 1 96 ? -14.834 3.049 15.223 1.00 83.25 96 THR A C 1
ATOM 729 O O . THR A 1 96 ? -15.747 2.619 14.508 1.00 83.25 96 THR A O 1
ATOM 732 N N . HIS A 1 97 ? -15.040 3.452 16.479 1.00 75.19 97 HIS A N 1
ATOM 733 C CA . HIS A 1 97 ? -16.354 3.554 17.127 1.00 75.19 97 HIS A CA 1
ATOM 734 C C . HIS A 1 97 ? -17.184 2.262 17.069 1.00 75.19 97 HIS A C 1
ATOM 736 O O . HIS A 1 97 ? -18.398 2.279 16.860 1.00 75.19 97 HIS A O 1
ATOM 742 N N . LEU A 1 98 ? -16.521 1.115 17.224 1.00 73.06 98 LEU A N 1
ATOM 743 C CA . LEU A 1 98 ? -17.197 -0.177 17.304 1.00 73.06 98 LEU A CA 1
ATOM 744 C C . LEU A 1 98 ? -17.833 -0.356 18.686 1.00 73.06 98 LEU A C 1
ATOM 746 O O . LEU A 1 98 ? -17.131 -0.377 19.696 1.00 73.06 98 LEU A O 1
ATOM 750 N N . SER A 1 99 ? -19.157 -0.519 18.711 1.00 66.25 99 SER A N 1
ATOM 751 C CA . SER A 1 99 ? -19.928 -0.788 19.930 1.00 66.25 99 SER A CA 1
ATOM 752 C C . SER A 1 99 ? -19.923 -2.267 20.334 1.00 66.25 99 SER A C 1
ATOM 754 O O . SER A 1 99 ? -20.026 -2.573 21.517 1.00 66.25 99 SER A O 1
ATOM 756 N N . GLU A 1 100 ? -19.789 -3.192 19.374 1.00 69.62 100 GLU A N 1
ATOM 757 C CA . GLU A 1 100 ? -19.865 -4.643 19.601 1.00 69.62 100 GLU A CA 1
ATOM 758 C C . GLU A 1 100 ? -18.900 -5.423 18.686 1.00 69.62 100 GLU A C 1
ATOM 760 O O . GLU A 1 100 ? -18.731 -5.100 17.510 1.00 69.62 100 GLU A O 1
ATOM 765 N N . GLU A 1 101 ? -18.292 -6.504 19.190 1.00 67.19 101 GLU A N 1
ATOM 766 C CA . GLU A 1 101 ? -17.308 -7.306 18.435 1.00 67.19 101 GLU A CA 1
ATOM 767 C C . GLU A 1 101 ? -17.903 -8.029 17.218 1.00 67.19 101 GLU A C 1
ATOM 769 O O . GLU A 1 101 ? -17.241 -8.150 16.183 1.00 67.19 101 GLU A O 1
ATOM 774 N N . GLY A 1 102 ? -19.171 -8.451 17.295 1.00 67.31 102 GLY A N 1
ATOM 775 C CA . GLY A 1 102 ? -19.862 -9.106 16.178 1.00 67.31 102 GLY A CA 1
ATOM 776 C C . GLY A 1 102 ? -19.967 -8.215 14.936 1.00 67.31 102 GLY A C 1
ATOM 777 O O . GLY A 1 102 ? -19.995 -8.704 13.805 1.00 67.31 102 GLY A O 1
ATOM 778 N N . VAL A 1 103 ? -19.939 -6.898 15.135 1.00 74.12 103 VAL A N 1
ATOM 779 C CA . VAL A 1 103 ? -20.042 -5.911 14.066 1.00 74.12 103 VAL A CA 1
ATOM 780 C C . VAL A 1 103 ? -18.754 -5.841 13.245 1.00 74.12 103 VAL A C 1
ATOM 782 O O . VAL A 1 103 ? -18.819 -5.786 12.018 1.00 74.12 103 VAL A O 1
ATOM 785 N N . ALA A 1 104 ? -17.584 -5.946 13.882 1.00 73.56 104 ALA A N 1
ATOM 786 C CA . ALA A 1 104 ? -16.303 -6.003 13.178 1.00 73.56 104 ALA A CA 1
ATOM 787 C C . ALA A 1 104 ? -16.197 -7.253 12.291 1.00 73.56 104 ALA A C 1
ATOM 789 O O . ALA A 1 104 ? -15.691 -7.185 11.170 1.00 73.56 104 ALA A O 1
ATOM 790 N N . GLN A 1 105 ? -16.714 -8.394 12.760 1.00 75.94 105 GLN A N 1
ATOM 791 C CA . GLN A 1 105 ? -16.703 -9.638 11.991 1.00 75.94 105 GLN A CA 1
ATOM 792 C C . GLN A 1 105 ? -17.662 -9.587 10.796 1.00 75.94 105 GLN A C 1
ATOM 794 O O . GLN A 1 105 ? -17.274 -9.978 9.694 1.00 75.94 105 GLN A O 1
ATOM 799 N N . ALA A 1 106 ? -18.872 -9.055 10.986 1.00 75.56 106 ALA A N 1
ATOM 800 C CA . ALA A 1 106 ? -19.813 -8.823 9.893 1.00 75.56 106 ALA A CA 1
ATOM 801 C C . ALA A 1 106 ? -19.240 -7.843 8.853 1.00 75.56 106 ALA A C 1
ATOM 803 O O . ALA A 1 106 ? -19.330 -8.084 7.650 1.00 75.56 106 ALA A O 1
ATOM 804 N N . PHE A 1 107 ? -18.576 -6.777 9.311 1.00 78.88 107 PHE A N 1
ATOM 805 C CA . PHE A 1 107 ? -17.903 -5.814 8.441 1.00 78.88 107 PHE A CA 1
ATOM 806 C C . PHE A 1 107 ? -16.774 -6.470 7.638 1.00 78.88 107 PHE A C 1
ATOM 808 O O . PHE A 1 107 ? -16.699 -6.307 6.421 1.00 78.88 107 PHE A O 1
ATOM 815 N N . LYS A 1 108 ? -15.930 -7.273 8.299 1.00 77.38 108 LYS A N 1
ATOM 816 C CA . LYS A 1 108 ? -14.843 -8.025 7.659 1.00 77.38 108 LYS A CA 1
ATOM 817 C C . LYS A 1 108 ? -15.356 -8.939 6.546 1.00 77.38 108 LYS A C 1
ATOM 819 O O . LYS A 1 108 ? -14.754 -8.986 5.479 1.00 77.38 108 LYS A O 1
ATOM 824 N N . GLN A 1 109 ? -16.454 -9.653 6.795 1.00 79.50 109 GLN A N 1
ATOM 825 C CA . GLN A 1 109 ? -17.079 -10.533 5.802 1.00 79.50 109 GLN A CA 1
ATOM 826 C C . GLN A 1 109 ? -17.647 -9.749 4.616 1.00 79.50 109 GLN A C 1
ATOM 828 O O . GLN A 1 109 ? -17.521 -10.193 3.482 1.00 79.50 109 GLN A O 1
ATOM 833 N N . ALA A 1 110 ? -18.243 -8.582 4.866 1.00 75.94 110 ALA A N 1
ATOM 834 C CA . ALA A 1 110 ? -18.841 -7.760 3.819 1.00 75.94 110 ALA A CA 1
ATOM 835 C C . ALA A 1 110 ? -17.805 -7.062 2.920 1.00 75.94 110 ALA A C 1
ATOM 837 O O . ALA A 1 110 ? -18.053 -6.895 1.729 1.00 75.94 110 ALA A O 1
ATOM 838 N N . VAL A 1 111 ? -16.654 -6.660 3.470 1.00 77.94 111 VAL A N 1
ATOM 839 C CA . VAL A 1 111 ? -15.569 -6.032 2.691 1.00 77.94 111 VAL A CA 1
ATOM 840 C C . VAL A 1 111 ? -14.618 -7.068 2.074 1.00 77.94 111 VAL A C 1
ATOM 842 O O . VAL A 1 111 ? -13.878 -6.734 1.153 1.00 77.94 111 VAL A O 1
ATOM 845 N N . ASP A 1 112 ? -14.641 -8.313 2.562 1.00 78.88 112 ASP A N 1
ATOM 846 C CA . ASP A 1 112 ? -13.740 -9.414 2.178 1.00 78.88 112 ASP A CA 1
ATOM 847 C C . ASP A 1 112 ? -12.251 -9.026 2.244 1.00 78.88 112 ASP A C 1
ATOM 849 O O . ASP A 1 112 ? -11.437 -9.295 1.359 1.00 78.88 112 ASP A O 1
ATOM 853 N N . ARG A 1 113 ? -11.883 -8.303 3.309 1.00 69.19 113 ARG A N 1
ATOM 854 C CA . ARG A 1 113 ? -10.525 -7.783 3.510 1.00 69.19 113 ARG A CA 1
ATOM 855 C C . ARG A 1 113 ? -10.102 -7.858 4.966 1.00 69.19 113 ARG A C 1
ATOM 857 O O . ARG A 1 113 ? -10.941 -7.758 5.861 1.00 69.19 113 ARG A O 1
ATOM 864 N N . PRO A 1 114 ? -8.796 -8.009 5.241 1.00 71.56 114 PRO A N 1
ATOM 865 C CA . PRO A 1 114 ? -8.303 -7.854 6.593 1.00 71.56 114 PRO A CA 1
ATOM 866 C C . PRO A 1 114 ? -8.447 -6.397 7.032 1.00 71.56 114 PRO A C 1
ATOM 868 O O . PRO A 1 114 ? -8.216 -5.463 6.265 1.00 71.56 114 PRO A O 1
ATOM 871 N N . ILE A 1 115 ? -8.826 -6.240 8.293 1.00 80.50 115 ILE A N 1
ATOM 872 C CA . ILE A 1 115 ? -8.863 -4.962 8.989 1.00 80.50 115 ILE A CA 1
ATOM 873 C C . ILE A 1 115 ? -7.479 -4.771 9.609 1.00 80.50 115 ILE A C 1
ATOM 875 O O . ILE A 1 115 ? -6.991 -5.670 10.293 1.00 80.50 115 ILE A O 1
ATOM 879 N N . PHE A 1 116 ? -6.852 -3.633 9.327 1.00 83.12 116 PHE A N 1
ATOM 880 C CA . PHE A 1 116 ? -5.530 -3.265 9.830 1.00 83.12 116 PHE A CA 1
ATOM 881 C C . PHE A 1 116 ? -5.557 -3.002 11.337 1.00 83.12 116 PHE A C 1
ATOM 883 O O . PHE A 1 116 ? -4.679 -3.459 12.060 1.00 83.12 116 PHE A O 1
ATOM 890 N N . GLY A 1 117 ? -6.591 -2.310 11.817 1.00 83.00 117 GLY A N 1
ATOM 891 C CA . GLY A 1 117 ? 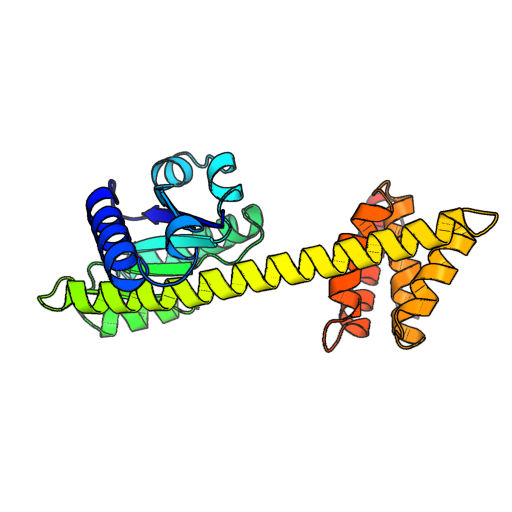-6.755 -2.018 13.235 1.00 83.00 117 GLY A CA 1
ATOM 892 C C . GLY A 1 117 ? -8.200 -1.723 13.611 1.00 83.00 117 GLY A C 1
ATOM 893 O O . GLY A 1 117 ? -9.024 -1.367 12.766 1.00 83.00 117 GLY A O 1
ATOM 894 N N . ILE A 1 118 ? -8.503 -1.904 14.891 1.00 84.50 118 ILE A N 1
ATOM 895 C CA . ILE A 1 118 ? -9.812 -1.641 15.484 1.00 84.50 118 ILE A CA 1
ATOM 896 C C . ILE A 1 118 ? -9.594 -0.725 16.685 1.00 84.50 118 ILE A C 1
ATOM 898 O O . ILE A 1 118 ? -8.747 -1.028 17.518 1.00 84.50 118 ILE A O 1
ATOM 902 N N . VAL A 1 119 ? -10.363 0.361 16.759 1.00 82.94 119 VAL A N 1
ATOM 903 C CA . VAL A 1 119 ? -10.414 1.282 17.900 1.00 82.94 119 VAL A CA 1
ATOM 904 C C . VAL A 1 119 ? -11.871 1.420 18.356 1.00 82.94 119 VAL A C 1
ATOM 906 O O . VAL A 1 119 ? -12.720 1.984 17.663 1.00 82.94 119 VAL A O 1
ATOM 909 N N . LYS A 1 120 ? -12.187 0.854 19.512 1.00 79.19 120 LYS A N 1
ATOM 910 C CA . LYS A 1 120 ? -13.490 0.847 20.175 1.00 79.19 120 LYS A CA 1
ATOM 911 C C . LYS A 1 120 ? -13.707 2.154 20.934 1.00 79.19 120 LYS A C 1
ATOM 913 O O . LYS A 1 120 ? -12.767 2.819 21.362 1.00 79.19 120 LYS A O 1
ATOM 918 N N . ASP A 1 121 ? -14.976 2.498 21.130 1.00 73.62 121 ASP A N 1
ATOM 919 C CA . ASP A 1 121 ? -15.393 3.674 21.905 1.00 73.62 121 ASP A CA 1
ATOM 920 C C . ASP A 1 121 ? -15.552 3.301 23.391 1.00 73.62 121 ASP A C 1
ATOM 922 O O . ASP A 1 121 ? -16.657 3.213 23.931 1.00 73.62 121 ASP A O 1
ATOM 926 N N . THR A 1 122 ? -14.445 2.915 24.032 1.00 71.62 122 THR A N 1
ATOM 927 C CA . THR A 1 122 ? -14.433 2.402 25.413 1.00 71.62 122 THR A CA 1
ATOM 928 C C . THR A 1 122 ? -13.264 2.974 26.218 1.00 71.62 122 THR A C 1
ATOM 930 O O . THR A 1 122 ? -12.389 3.659 25.691 1.00 71.62 122 THR A O 1
ATOM 933 N N . GLN A 1 123 ? -13.210 2.660 27.520 1.00 66.56 123 GLN A N 1
ATOM 934 C CA . GLN A 1 123 ? -12.079 3.016 28.392 1.00 66.56 123 GLN A CA 1
ATOM 935 C C . GLN A 1 123 ? -10.724 2.470 27.891 1.00 66.56 123 GLN A C 1
ATOM 937 O O . GLN A 1 123 ? -9.682 2.988 28.285 1.00 66.56 123 GLN A O 1
ATOM 942 N N . ASP A 1 124 ? -10.732 1.476 26.994 1.00 73.25 124 ASP A N 1
ATOM 943 C CA . ASP A 1 124 ? -9.538 0.858 26.410 1.00 73.25 124 ASP A CA 1
ATOM 944 C C . ASP A 1 124 ? -9.067 1.519 25.098 1.00 73.25 124 ASP A C 1
ATOM 946 O O . ASP A 1 124 ? -8.049 1.102 24.542 1.00 73.25 124 ASP A O 1
ATOM 950 N N . ALA A 1 125 ? -9.741 2.573 24.613 1.00 76.81 125 ALA A N 1
ATOM 951 C CA . ALA A 1 125 ? -9.450 3.210 23.321 1.00 76.81 125 ALA A CA 1
ATOM 952 C C . ALA A 1 125 ? -7.975 3.622 23.155 1.00 76.81 125 ALA A C 1
ATOM 954 O O . ALA A 1 125 ? -7.394 3.447 22.084 1.00 76.81 125 ALA A O 1
ATOM 955 N N . ARG A 1 126 ? -7.326 4.110 24.226 1.00 82.88 126 ARG A N 1
ATOM 956 C CA . ARG A 1 126 ? -5.893 4.451 24.192 1.00 82.88 126 ARG A CA 1
ATOM 957 C C . ARG A 1 126 ? -5.017 3.222 23.950 1.00 82.88 126 ARG A C 1
ATOM 959 O O . ARG A 1 126 ? -4.098 3.290 23.145 1.00 82.88 126 ARG A O 1
ATOM 966 N N . ARG A 1 127 ? -5.300 2.099 24.613 1.00 82.88 127 ARG A N 1
ATOM 967 C CA . ARG A 1 127 ? -4.529 0.857 24.455 1.00 82.88 127 ARG A CA 1
ATOM 968 C C . ARG A 1 127 ? -4.661 0.297 23.039 1.00 82.88 127 ARG A C 1
ATOM 970 O O . ARG A 1 127 ? -3.684 -0.183 22.476 1.00 82.88 127 ARG A O 1
ATOM 977 N N . GLU A 1 128 ? -5.853 0.361 22.462 1.00 83.94 128 GLU A N 1
ATOM 978 C CA . GLU A 1 128 ? -6.083 -0.055 21.075 1.00 83.94 128 GLU A CA 1
ATOM 979 C C . GLU A 1 128 ? -5.399 0.893 20.078 1.00 83.94 128 GLU A C 1
ATOM 981 O O . GLU A 1 128 ? -4.830 0.442 19.084 1.00 83.94 128 GLU A O 1
ATOM 986 N N . MET A 1 129 ? -5.347 2.193 20.384 1.00 85.62 129 MET A N 1
ATOM 987 C CA . MET A 1 129 ? -4.557 3.156 19.615 1.00 85.62 129 MET A CA 1
ATOM 988 C C . MET A 1 129 ? -3.050 2.874 19.697 1.00 85.62 129 MET A C 1
ATOM 990 O O . MET A 1 129 ? -2.349 2.982 18.695 1.00 85.62 129 MET A O 1
ATOM 994 N N . GLU A 1 130 ? -2.544 2.467 20.863 1.00 83.00 130 GLU A N 1
ATOM 995 C CA . GLU A 1 130 ? -1.149 2.040 21.024 1.00 83.00 130 GLU A CA 1
ATOM 996 C C . GLU A 1 130 ? -0.833 0.819 20.155 1.00 83.00 130 GLU A C 1
ATOM 998 O O . GLU A 1 130 ? 0.183 0.810 19.464 1.00 83.00 130 GLU A O 1
ATOM 1003 N N . GLN A 1 131 ? -1.733 -0.166 20.101 1.00 78.12 131 GLN A N 1
ATOM 1004 C CA . GLN A 1 131 ? -1.590 -1.324 19.212 1.00 78.12 131 GLN A CA 1
ATOM 1005 C C . GLN A 1 131 ? -1.633 -0.936 17.732 1.00 78.12 131 GLN A C 1
ATOM 1007 O O . GLN A 1 131 ? -0.866 -1.472 16.932 1.00 78.12 131 GLN A O 1
ATOM 1012 N N . LEU A 1 132 ? -2.503 0.007 17.356 1.00 83.62 132 LEU A N 1
ATOM 1013 C CA . LEU A 1 132 ? -2.530 0.552 16.001 1.00 83.62 132 LEU A CA 1
ATOM 1014 C C . LEU A 1 132 ? -1.189 1.214 15.655 1.00 83.62 132 LEU A C 1
ATOM 1016 O O . LEU A 1 132 ? -0.646 0.971 14.582 1.00 83.62 132 LEU A O 1
ATOM 1020 N N . VAL A 1 133 ? -0.635 2.015 16.565 1.00 81.56 133 VAL A N 1
ATOM 1021 C CA . VAL A 1 133 ? 0.664 2.677 16.389 1.00 81.56 133 VAL A CA 1
ATOM 1022 C C . VAL A 1 133 ? 1.810 1.670 16.276 1.00 81.56 133 VAL A C 1
ATOM 1024 O O . VAL A 1 133 ? 2.677 1.826 15.418 1.00 81.56 133 VAL A O 1
ATOM 1027 N N . GLU A 1 134 ? 1.802 0.598 17.067 1.00 74.06 134 GLU A N 1
ATOM 1028 C CA . GLU A 1 134 ? 2.757 -0.506 16.908 1.00 74.06 134 GLU A CA 1
ATOM 1029 C C . GLU A 1 134 ? 2.619 -1.177 15.531 1.00 74.06 134 GLU A C 1
ATOM 1031 O O . GLU A 1 134 ? 3.625 -1.449 14.872 1.00 74.06 134 GLU A O 1
ATOM 1036 N N . ALA A 1 135 ? 1.388 -1.374 15.044 1.00 73.75 135 ALA A N 1
ATOM 1037 C CA . ALA A 1 135 ? 1.129 -1.901 13.705 1.00 73.75 135 ALA A CA 1
ATOM 1038 C C . ALA A 1 135 ? 1.692 -0.988 12.596 1.00 73.75 135 ALA A C 1
ATOM 1040 O O . ALA A 1 135 ? 2.256 -1.478 11.614 1.00 73.75 135 ALA A O 1
ATOM 1041 N N . LEU A 1 136 ? 1.606 0.338 12.765 1.00 79.19 136 LEU A N 1
ATOM 1042 C CA . LEU A 1 136 ? 2.152 1.319 11.819 1.00 79.19 136 LEU A CA 1
ATOM 1043 C C . LEU 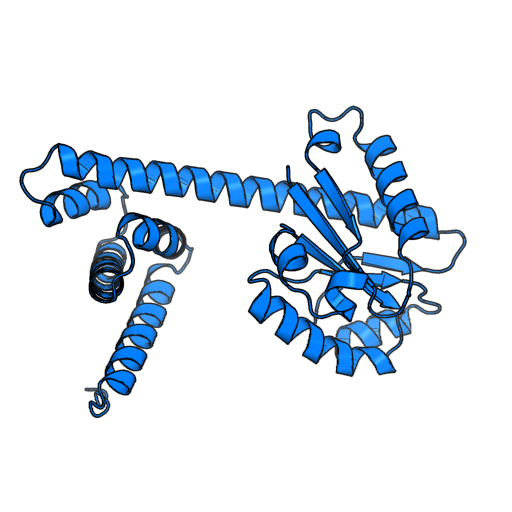A 1 136 ? 3.677 1.200 11.651 1.00 79.19 136 LEU A C 1
ATOM 1045 O O . LEU A 1 136 ? 4.192 1.461 10.564 1.00 79.19 136 LEU A O 1
ATOM 1049 N N . VAL A 1 137 ? 4.414 0.753 12.674 1.00 74.31 137 VAL A N 1
ATOM 1050 C CA . VAL A 1 137 ? 5.866 0.524 12.550 1.00 74.31 137 VAL A CA 1
ATOM 1051 C C . VAL A 1 137 ? 6.180 -0.598 11.566 1.00 74.31 137 VAL A C 1
ATOM 1053 O O . VAL A 1 137 ? 7.148 -0.497 10.813 1.00 74.31 137 VAL A O 1
ATOM 1056 N N . TYR A 1 138 ? 5.370 -1.657 11.525 1.00 69.94 138 TYR A N 1
ATOM 1057 C CA . TYR A 1 138 ? 5.568 -2.731 10.550 1.00 69.94 138 TYR A CA 1
ATOM 1058 C C . TYR A 1 138 ? 5.372 -2.231 9.119 1.00 69.94 138 TYR A C 1
ATOM 1060 O O . TYR A 1 138 ? 6.158 -2.587 8.241 1.00 69.94 138 TYR A O 1
ATOM 1068 N N . GLU A 1 139 ? 4.389 -1.356 8.896 1.00 78.50 139 GLU A N 1
ATOM 1069 C CA . GLU A 1 139 ? 4.200 -0.697 7.601 1.00 78.50 139 GLU A CA 1
ATOM 1070 C C . GLU A 1 139 ? 5.373 0.222 7.257 1.00 78.50 139 GLU A C 1
ATOM 1072 O O . GLU A 1 139 ? 5.840 0.213 6.121 1.00 78.50 139 GLU A O 1
ATOM 1077 N N . TYR A 1 140 ? 5.922 0.946 8.237 1.00 76.00 140 TYR A N 1
ATOM 1078 C CA . TYR A 1 140 ? 7.109 1.777 8.027 1.00 76.00 140 TYR A CA 1
ATOM 1079 C C . TYR A 1 140 ? 8.294 0.914 7.586 1.00 76.00 140 TYR A C 1
ATOM 1081 O O . TYR A 1 140 ? 8.920 1.187 6.564 1.00 76.00 140 TYR A O 1
ATOM 1089 N N . VAL A 1 141 ? 8.568 -0.183 8.298 1.00 66.62 141 VAL A N 1
ATOM 1090 C CA . VAL A 1 141 ? 9.634 -1.122 7.925 1.00 66.62 141 VAL A CA 1
ATOM 1091 C C . VAL A 1 141 ? 9.384 -1.713 6.535 1.00 66.62 141 VAL A C 1
ATOM 1093 O O . VAL A 1 141 ? 10.326 -1.821 5.752 1.00 66.62 141 VAL A O 1
ATOM 1096 N N . ALA A 1 142 ? 8.138 -2.054 6.196 1.00 68.88 142 ALA A N 1
ATOM 1097 C CA . ALA A 1 142 ? 7.783 -2.558 4.873 1.00 68.88 142 ALA A CA 1
ATOM 1098 C C . ALA A 1 142 ? 8.081 -1.533 3.766 1.00 68.88 142 ALA A C 1
ATOM 1100 O O . ALA A 1 142 ? 8.731 -1.893 2.786 1.00 68.88 142 ALA A O 1
ATOM 1101 N N . VAL A 1 143 ? 7.706 -0.261 3.951 1.00 77.25 143 VAL A N 1
ATOM 1102 C CA . VAL A 1 143 ? 8.038 0.828 3.013 1.00 77.25 143 VAL A CA 1
ATOM 1103 C C . VAL A 1 143 ? 9.552 0.961 2.858 1.00 77.25 143 VAL A C 1
ATOM 1105 O O . VAL A 1 143 ? 10.056 0.977 1.739 1.00 77.25 143 VAL A O 1
ATOM 1108 N N . ARG A 1 144 ? 10.312 0.974 3.959 1.00 74.44 144 ARG A N 1
ATOM 1109 C CA . ARG A 1 144 ? 11.781 1.086 3.898 1.00 74.44 144 ARG A CA 1
ATOM 1110 C C . ARG A 1 144 ? 12.429 -0.111 3.201 1.00 74.44 144 ARG A C 1
ATOM 1112 O O . ARG A 1 144 ? 13.437 0.050 2.517 1.00 74.44 144 ARG A O 1
ATOM 1119 N N . LEU A 1 145 ? 11.876 -1.315 3.354 1.00 62.66 145 LEU A N 1
ATOM 1120 C CA . LEU A 1 145 ? 12.327 -2.500 2.620 1.00 62.66 145 LEU A CA 1
ATOM 1121 C C . LEU A 1 145 ? 11.978 -2.416 1.129 1.00 62.66 145 LEU A C 1
ATOM 1123 O O . LEU A 1 145 ? 12.795 -2.807 0.299 1.00 62.66 145 LEU A O 1
ATOM 1127 N N . GLU A 1 146 ? 10.800 -1.901 0.778 1.00 69.88 146 GLU A N 1
ATOM 1128 C CA . GLU A 1 146 ? 10.410 -1.632 -0.610 1.00 69.88 146 GLU A CA 1
ATOM 1129 C C . GLU A 1 146 ? 11.322 -0.587 -1.259 1.00 69.88 146 GLU A C 1
ATOM 1131 O O . GLU A 1 146 ? 11.784 -0.801 -2.377 1.00 69.88 146 GLU A O 1
ATOM 1136 N N . GLU A 1 147 ? 11.638 0.502 -0.557 1.00 72.38 147 GLU A N 1
ATOM 1137 C CA . GLU A 1 147 ? 12.591 1.522 -1.005 1.00 72.38 147 GLU A CA 1
ATOM 1138 C C . GLU A 1 147 ? 13.991 0.940 -1.199 1.00 72.38 147 GLU A C 1
ATOM 1140 O O . GLU A 1 147 ? 14.567 1.109 -2.269 1.00 72.38 147 GLU A O 1
ATOM 1145 N N . ARG A 1 148 ? 14.513 0.172 -0.232 1.00 65.88 148 ARG A N 1
ATOM 1146 C CA . ARG A 1 148 ? 15.815 -0.500 -0.387 1.00 65.88 148 ARG A CA 1
ATOM 1147 C C . ARG A 1 148 ? 15.840 -1.434 -1.587 1.00 65.88 148 ARG A C 1
ATOM 1149 O O . ARG A 1 148 ? 16.808 -1.427 -2.335 1.00 65.88 148 ARG A O 1
ATOM 1156 N N . ARG A 1 149 ? 14.772 -2.204 -1.809 1.00 67.75 149 ARG A N 1
ATOM 1157 C CA . ARG A 1 149 ? 14.652 -3.052 -3.004 1.00 67.75 149 ARG A CA 1
ATOM 1158 C C . ARG A 1 149 ? 14.625 -2.222 -4.285 1.00 67.75 149 ARG A C 1
ATOM 1160 O O . ARG A 1 149 ? 15.241 -2.625 -5.263 1.00 67.75 149 ARG A O 1
ATOM 1167 N N . LYS A 1 150 ? 13.938 -1.074 -4.302 1.00 71.25 150 LYS A N 1
ATOM 1168 C CA . LYS A 1 150 ? 13.956 -0.149 -5.448 1.00 71.25 150 LYS A CA 1
ATOM 1169 C C . LYS A 1 150 ? 15.358 0.406 -5.692 1.00 71.25 150 LYS A C 1
ATOM 1171 O O . LYS A 1 150 ? 15.774 0.446 -6.844 1.00 71.25 150 LYS A O 1
ATOM 1176 N N . ASP A 1 151 ? 16.092 0.774 -4.646 1.00 70.69 151 ASP A N 1
ATOM 1177 C CA . ASP A 1 151 ? 17.476 1.246 -4.754 1.00 70.69 151 ASP A CA 1
ATOM 1178 C C . ASP A 1 151 ? 18.410 0.138 -5.262 1.00 70.69 151 ASP A C 1
ATOM 1180 O O . ASP A 1 151 ? 19.179 0.363 -6.191 1.00 70.69 151 ASP A O 1
ATOM 1184 N N . GLU A 1 152 ? 18.283 -1.088 -4.746 1.00 68.50 152 GLU A N 1
ATOM 1185 C CA . GLU A 1 152 ? 19.021 -2.262 -5.231 1.00 68.50 152 GLU A CA 1
ATOM 1186 C C . GLU A 1 152 ? 18.729 -2.548 -6.711 1.00 68.50 152 GLU A C 1
ATOM 1188 O O . GLU A 1 152 ? 19.649 -2.810 -7.493 1.00 68.50 152 GLU A O 1
ATOM 1193 N N . VAL A 1 153 ? 17.455 -2.469 -7.113 1.00 69.56 153 VAL A N 1
ATOM 1194 C CA . VAL A 1 153 ? 17.026 -2.595 -8.512 1.00 69.56 153 VAL A CA 1
ATOM 1195 C C . VAL A 1 153 ? 17.611 -1.462 -9.345 1.00 69.56 153 VAL A C 1
ATOM 1197 O O . VAL A 1 153 ? 18.162 -1.724 -10.408 1.00 69.56 153 VAL A O 1
ATOM 1200 N N . ARG A 1 154 ? 17.574 -0.218 -8.872 1.00 73.94 154 ARG A N 1
ATOM 1201 C CA . ARG A 1 154 ? 18.132 0.938 -9.579 1.00 73.94 154 ARG A CA 1
ATOM 1202 C C . ARG A 1 154 ? 19.644 0.820 -9.761 1.00 73.94 154 ARG A C 1
ATOM 1204 O O . ARG A 1 154 ? 20.141 1.052 -10.860 1.00 73.94 154 ARG A O 1
ATOM 1211 N N . ASP A 1 155 ? 20.373 0.393 -8.738 1.00 72.44 155 ASP A N 1
ATOM 1212 C CA . ASP A 1 155 ? 21.807 0.105 -8.821 1.00 72.44 155 ASP A CA 1
ATOM 1213 C C . ASP A 1 155 ? 22.096 -1.033 -9.805 1.00 72.44 155 ASP A C 1
ATOM 1215 O O . ASP A 1 155 ? 23.106 -1.026 -10.515 1.00 72.44 155 ASP A O 1
ATOM 1219 N N . LEU A 1 156 ? 21.208 -2.024 -9.883 1.00 72.62 156 LEU A N 1
ATOM 1220 C CA . LEU A 1 156 ? 21.278 -3.092 -10.873 1.00 72.62 156 LEU A CA 1
ATOM 1221 C C . LEU A 1 156 ? 21.043 -2.562 -12.295 1.00 72.62 156 LEU A C 1
ATOM 1223 O O . LEU A 1 156 ? 21.827 -2.871 -13.190 1.00 72.62 156 LEU A O 1
ATOM 1227 N N . VAL A 1 157 ? 20.038 -1.705 -12.497 1.00 76.38 157 VAL A N 1
ATOM 1228 C CA . VAL A 1 157 ? 19.782 -1.014 -13.771 1.00 76.38 157 VAL A CA 1
ATOM 1229 C C . VAL A 1 157 ? 20.992 -0.185 -14.183 1.00 76.38 157 VAL A C 1
ATOM 1231 O O . VAL A 1 157 ? 21.462 -0.306 -15.312 1.00 76.38 157 VAL A O 1
ATOM 1234 N N . LEU A 1 158 ? 21.560 0.604 -13.271 1.00 76.56 158 LEU A N 1
ATOM 1235 C CA . LEU A 1 158 ? 22.752 1.406 -13.537 1.00 76.56 158 LEU A CA 1
ATOM 1236 C C . LEU A 1 158 ? 23.970 0.541 -13.879 1.00 76.56 158 LEU A C 1
ATOM 1238 O O . LEU A 1 158 ? 24.747 0.927 -14.750 1.00 76.56 158 LEU A O 1
ATOM 1242 N N . ARG A 1 159 ? 24.128 -0.638 -13.263 1.00 75.38 159 ARG A N 1
ATOM 1243 C CA . ARG A 1 159 ? 25.164 -1.613 -13.645 1.00 75.38 159 ARG A CA 1
ATOM 1244 C C . ARG A 1 159 ? 24.935 -2.179 -15.046 1.00 75.38 159 ARG A C 1
ATOM 1246 O O . ARG A 1 159 ? 25.874 -2.198 -15.840 1.00 75.38 159 ARG A O 1
ATOM 1253 N N . ILE A 1 160 ? 23.703 -2.569 -15.377 1.00 70.31 160 ILE A N 1
ATOM 1254 C CA . ILE A 1 160 ? 23.334 -3.082 -16.709 1.00 70.31 160 ILE A CA 1
ATOM 1255 C C . ILE A 1 160 ? 23.572 -2.011 -17.784 1.00 70.31 160 ILE A C 1
ATOM 1257 O O . ILE A 1 160 ? 24.195 -2.278 -18.810 1.00 70.31 160 ILE A O 1
ATOM 1261 N N . LEU A 1 161 ? 23.141 -0.771 -17.542 1.00 72.56 161 LEU A N 1
ATOM 1262 C CA . LEU A 1 161 ? 23.364 0.356 -18.454 1.00 72.56 161 LEU A CA 1
ATOM 1263 C C . LEU A 1 161 ? 24.840 0.784 -18.493 1.00 72.56 161 LEU A C 1
ATOM 1265 O O . LEU A 1 161 ? 25.352 1.186 -19.535 1.00 72.56 161 LEU A O 1
ATOM 1269 N N . GLY A 1 162 ? 25.560 0.669 -17.379 1.00 62.81 162 GLY A N 1
ATOM 1270 C CA . GLY A 1 162 ? 27.001 0.901 -17.302 1.00 62.81 162 GLY A CA 1
ATOM 1271 C C . GLY A 1 162 ? 27.794 -0.085 -18.162 1.00 62.81 162 GLY A C 1
ATOM 1272 O O . GLY A 1 162 ? 28.714 0.329 -18.869 1.00 62.81 162 GLY A O 1
ATOM 1273 N N . ALA A 1 163 ? 27.384 -1.358 -18.190 1.00 59.34 163 ALA A N 1
ATOM 1274 C CA . ALA A 1 163 ? 27.949 -2.373 -19.078 1.00 59.34 163 ALA A CA 1
ATOM 1275 C C . ALA A 1 163 ? 27.765 -2.013 -20.566 1.00 59.34 163 ALA A C 1
ATOM 1277 O O . ALA A 1 163 ? 28.649 -2.305 -21.373 1.00 59.34 163 ALA A O 1
ATOM 1278 N N . GLN A 1 164 ? 26.704 -1.277 -20.938 1.00 54.50 164 GLN A N 1
ATOM 1279 C CA . GLN A 1 164 ? 26.543 -0.777 -22.311 1.00 54.50 164 GLN A CA 1
ATOM 1280 C C . GLN A 1 164 ? 27.633 0.193 -22.751 1.00 54.50 164 GLN A C 1
ATOM 1282 O O . GLN A 1 164 ? 27.983 0.212 -23.927 1.00 54.50 164 GLN A O 1
ATOM 1287 N N . ARG A 1 165 ? 28.187 0.997 -21.839 1.00 55.09 165 ARG A N 1
ATOM 1288 C CA . ARG A 1 165 ? 29.228 1.976 -22.194 1.00 55.09 165 ARG A CA 1
ATOM 1289 C C . ARG A 1 165 ? 30.576 1.327 -22.511 1.00 55.09 165 ARG A C 1
ATOM 1291 O O . ARG A 1 165 ? 31.420 1.970 -23.126 1.00 55.09 165 ARG A O 1
ATOM 1298 N N . LEU A 1 166 ? 30.775 0.074 -22.099 1.00 52.31 166 LEU A N 1
ATOM 1299 C CA . LEU A 1 166 ? 32.012 -0.688 -22.294 1.00 52.31 166 LEU A CA 1
ATOM 1300 C C . LEU A 1 166 ? 31.978 -1.576 -23.552 1.00 52.31 166 LEU A C 1
ATOM 1302 O O . LEU A 1 166 ? 33.012 -2.115 -23.942 1.00 52.31 166 LEU A O 1
ATOM 1306 N N . VAL A 1 167 ? 30.817 -1.720 -24.202 1.00 51.78 167 VAL A N 1
ATOM 1307 C CA . VAL A 1 167 ? 30.607 -2.620 -25.347 1.00 51.78 167 VAL A CA 1
ATOM 1308 C C . VAL A 1 167 ? 30.189 -1.818 -26.583 1.00 51.78 167 VAL A C 1
ATOM 1310 O O . VAL A 1 167 ? 29.319 -0.955 -26.525 1.00 51.78 167 VAL A O 1
ATOM 1313 N N . VAL A 1 168 ? 30.797 -2.103 -27.740 1.00 46.31 168 VAL A N 1
ATOM 1314 C CA . VAL A 1 168 ? 30.449 -1.440 -29.009 1.00 46.31 168 VAL A CA 1
ATOM 1315 C C . VAL A 1 168 ? 29.070 -1.926 -29.487 1.00 46.31 168 VAL A C 1
ATOM 1317 O O . VAL A 1 168 ? 28.948 -3.010 -30.058 1.00 46.31 168 VAL A O 1
ATOM 1320 N N . GLY A 1 169 ? 28.036 -1.111 -29.249 1.00 47.88 169 GLY A N 1
ATOM 1321 C CA . GLY A 1 169 ? 26.664 -1.291 -29.744 1.00 47.88 169 GLY A CA 1
ATOM 1322 C C . GLY A 1 169 ? 25.606 -1.418 -28.626 1.00 47.88 169 GLY A C 1
ATOM 1323 O O . GLY A 1 169 ? 25.803 -2.196 -27.693 1.00 47.88 169 GLY A O 1
ATOM 1324 N N . PRO A 1 170 ? 24.456 -0.713 -28.718 1.00 50.66 170 PRO A N 1
ATOM 1325 C CA . PRO A 1 170 ? 23.486 -0.582 -27.619 1.00 50.66 170 PRO A CA 1
ATOM 1326 C C . PRO A 1 170 ? 22.828 -1.904 -27.191 1.00 50.66 170 PRO A C 1
ATOM 1328 O O . PRO A 1 170 ? 22.548 -2.090 -26.010 1.00 50.66 170 PRO A O 1
ATOM 1331 N N . SER A 1 171 ? 22.623 -2.841 -28.123 1.00 57.44 171 SER A N 1
ATOM 1332 C CA . SER A 1 171 ? 21.989 -4.140 -27.848 1.00 57.44 171 SER A CA 1
ATOM 1333 C C . SER A 1 171 ? 22.911 -5.099 -27.085 1.00 57.44 171 SER A C 1
ATOM 1335 O O . SER A 1 171 ? 22.500 -5.694 -26.095 1.00 57.44 171 SER A O 1
ATOM 1337 N N . ARG A 1 172 ? 24.192 -5.172 -27.477 1.00 55.75 172 ARG A N 1
ATOM 1338 C CA . ARG A 1 172 ? 25.190 -6.063 -26.851 1.00 55.75 172 ARG A CA 1
ATOM 1339 C C . ARG A 1 172 ? 25.546 -5.648 -25.425 1.00 55.75 172 ARG A C 1
ATOM 1341 O O . ARG A 1 172 ? 25.928 -6.475 -24.606 1.00 55.75 172 ARG A O 1
ATOM 1348 N N . GLY A 1 173 ? 25.409 -4.359 -25.134 1.00 58.81 173 GLY A N 1
ATOM 1349 C CA . GLY A 1 173 ? 25.624 -3.798 -23.811 1.00 58.81 173 GLY A CA 1
ATOM 1350 C C . GLY A 1 173 ? 24.622 -4.256 -22.751 1.00 58.81 173 GLY A C 1
ATOM 1351 O O . GLY A 1 173 ? 25.008 -4.530 -21.619 1.00 58.81 173 GLY A O 1
ATOM 1352 N N . ILE A 1 174 ? 23.341 -4.358 -23.128 1.00 63.81 174 ILE A N 1
ATOM 1353 C CA . ILE A 1 174 ? 22.269 -4.825 -22.234 1.00 63.81 174 ILE A CA 1
ATOM 1354 C C . ILE A 1 174 ? 22.432 -6.317 -21.981 1.00 63.81 174 ILE A C 1
ATOM 1356 O O . ILE A 1 174 ? 22.374 -6.743 -20.836 1.00 63.81 174 ILE A O 1
ATOM 1360 N N . GLU A 1 175 ? 22.675 -7.100 -23.034 1.00 67.62 175 GLU A N 1
ATOM 1361 C CA . GLU A 1 175 ? 22.902 -8.547 -22.937 1.00 67.62 175 GLU A CA 1
ATOM 1362 C C . GLU A 1 175 ? 24.050 -8.869 -21.969 1.00 67.62 175 GLU A C 1
ATOM 1364 O O . GLU A 1 175 ? 23.858 -9.639 -21.030 1.00 67.62 175 GLU A O 1
ATOM 1369 N N . ALA A 1 176 ? 25.189 -8.181 -22.105 1.00 67.69 176 ALA A N 1
ATOM 1370 C CA . ALA A 1 176 ? 26.335 -8.343 -21.211 1.00 67.69 176 ALA A CA 1
ATOM 1371 C C . ALA A 1 176 ? 26.044 -7.946 -19.749 1.00 67.69 176 ALA A C 1
ATOM 1373 O O . ALA A 1 176 ? 26.648 -8.495 -18.827 1.00 67.69 176 ALA A O 1
ATOM 1374 N N . GLY A 1 177 ? 25.138 -6.989 -19.523 1.00 70.12 177 GLY A N 1
ATOM 1375 C CA . GLY A 1 177 ? 24.667 -6.623 -18.186 1.00 70.12 177 GLY A CA 1
ATOM 1376 C C . GLY A 1 177 ? 23.690 -7.646 -17.598 1.00 70.12 177 GLY A C 1
ATOM 1377 O O . GLY A 1 177 ? 23.775 -7.967 -16.416 1.00 70.12 177 GLY A O 1
ATOM 1378 N N . LEU A 1 178 ? 22.795 -8.201 -18.419 1.00 73.44 178 LEU A N 1
ATOM 1379 C CA . LEU A 1 178 ? 21.832 -9.229 -18.008 1.00 73.44 178 LEU A CA 1
ATOM 1380 C C . LEU A 1 178 ? 22.500 -10.572 -17.698 1.00 73.44 178 LEU A C 1
ATOM 1382 O O . LEU A 1 178 ? 22.035 -11.300 -16.822 1.00 73.44 178 LEU A O 1
ATOM 1386 N N . ASP A 1 179 ? 23.608 -10.890 -18.366 1.00 74.25 179 ASP A N 1
ATOM 1387 C CA . ASP A 1 179 ? 24.382 -12.104 -18.095 1.00 74.25 179 ASP A CA 1
ATOM 1388 C C . ASP A 1 179 ? 24.992 -12.132 -16.686 1.00 74.25 179 ASP A C 1
ATOM 1390 O O . ASP A 1 179 ? 25.250 -13.211 -16.152 1.00 74.25 179 ASP A O 1
ATOM 1394 N N . GLN A 1 180 ? 25.145 -10.966 -16.049 1.00 73.44 180 GLN A N 1
ATOM 1395 C CA . GLN A 1 180 ? 25.641 -10.830 -14.676 1.00 73.44 180 GLN A CA 1
ATOM 1396 C C . GLN A 1 180 ? 24.565 -11.100 -13.613 1.00 73.44 180 GLN A C 1
ATOM 1398 O O . GLN A 1 180 ? 24.891 -11.186 -12.434 1.00 73.44 180 GLN A O 1
ATOM 1403 N N . LEU A 1 181 ? 23.289 -11.228 -13.998 1.00 70.25 181 LEU A N 1
ATOM 1404 C CA . LEU A 1 181 ? 22.164 -11.351 -13.061 1.00 70.25 181 LEU A CA 1
ATOM 1405 C C . LEU A 1 181 ? 21.948 -12.761 -12.497 1.00 70.25 181 LEU A C 1
ATOM 1407 O O . LEU A 1 181 ? 20.983 -12.971 -11.770 1.00 70.25 181 LEU A O 1
ATOM 1411 N N . GLU A 1 182 ? 22.781 -13.737 -12.873 1.00 77.06 182 GLU A N 1
ATOM 1412 C CA . GLU A 1 182 ? 22.659 -15.158 -12.490 1.00 77.06 182 GLU A CA 1
ATOM 1413 C C . GLU A 1 182 ? 21.247 -15.766 -12.696 1.00 77.06 182 GLU A C 1
ATOM 1415 O O . GLU A 1 182 ? 20.909 -16.808 -12.141 1.00 77.06 182 GLU A O 1
ATOM 1420 N N . LEU A 1 183 ? 20.411 -15.157 -13.549 1.00 75.12 183 LEU A N 1
ATOM 1421 C CA . LEU A 1 183 ? 19.056 -15.636 -13.829 1.00 75.12 183 LEU A CA 1
ATOM 1422 C C . LEU A 1 183 ? 19.085 -16.948 -14.633 1.00 75.12 183 LEU A C 1
ATOM 1424 O O . LEU A 1 183 ? 19.880 -17.051 -15.580 1.00 75.12 183 LEU A O 1
ATOM 1428 N N . PRO A 1 184 ? 18.178 -17.909 -14.361 1.00 79.25 184 PRO A N 1
ATOM 1429 C CA . PRO A 1 184 ? 17.991 -19.086 -15.205 1.00 79.25 184 PRO A CA 1
ATOM 1430 C C . PRO A 1 184 ? 17.716 -18.699 -16.663 1.00 79.25 184 PRO A C 1
ATOM 1432 O O . PRO A 1 184 ? 16.976 -17.749 -16.927 1.00 79.25 184 PRO A O 1
ATOM 1435 N N . PHE A 1 185 ? 18.258 -19.467 -17.614 1.00 78.56 185 PHE A N 1
ATOM 1436 C CA . PHE A 1 185 ? 18.175 -19.167 -19.052 1.00 78.56 185 PHE A CA 1
ATOM 1437 C C . PHE A 1 185 ? 16.746 -18.858 -19.530 1.00 78.56 185 PHE A C 1
ATOM 1439 O O . PHE A 1 185 ? 16.529 -17.856 -20.205 1.00 78.56 185 PHE A O 1
ATOM 1446 N N . GLY A 1 186 ? 15.759 -19.670 -19.131 1.00 73.19 186 GLY A N 1
ATOM 1447 C CA . GLY A 1 186 ? 14.362 -19.469 -19.530 1.00 73.19 186 GLY A CA 1
ATOM 1448 C C . GLY A 1 186 ? 13.765 -18.147 -19.033 1.00 73.19 186 GLY A C 1
ATOM 1449 O O . GLY A 1 186 ? 13.053 -17.482 -19.777 1.00 73.19 186 GLY A O 1
ATOM 1450 N N . ILE A 1 187 ? 14.107 -17.724 -17.811 1.00 74.44 187 ILE A N 1
ATOM 1451 C CA . ILE A 1 187 ? 13.659 -16.442 -17.245 1.00 74.44 187 ILE A CA 1
ATOM 1452 C C . ILE A 1 187 ? 14.347 -15.285 -17.973 1.00 74.44 187 ILE A C 1
ATOM 1454 O O . ILE A 1 187 ? 13.687 -14.325 -18.362 1.00 74.44 187 ILE A O 1
ATOM 1458 N N . ARG A 1 188 ? 15.656 -15.406 -18.225 1.00 76.06 188 ARG A N 1
ATOM 1459 C CA . ARG A 1 188 ? 16.448 -14.409 -18.959 1.00 76.06 188 ARG A CA 1
ATOM 1460 C C . ARG A 1 188 ? 15.919 -14.179 -20.375 1.00 76.06 188 ARG A C 1
ATOM 1462 O O . ARG A 1 188 ? 15.809 -13.033 -20.796 1.00 76.06 188 ARG A O 1
ATOM 1469 N N . TRP A 1 189 ? 15.554 -15.250 -21.076 1.00 78.25 189 TRP A N 1
ATOM 1470 C CA . TRP A 1 189 ? 14.983 -15.175 -22.420 1.00 78.25 189 TRP A CA 1
ATOM 1471 C C . TRP A 1 189 ? 13.655 -14.406 -22.436 1.00 78.25 189 TRP A C 1
ATOM 1473 O O . TRP A 1 189 ? 13.509 -13.432 -23.170 1.00 78.25 189 TRP A O 1
ATOM 1483 N N . ILE A 1 190 ? 12.703 -14.791 -21.577 1.00 76.44 190 ILE A N 1
ATOM 1484 C CA . ILE A 1 190 ? 11.391 -14.126 -21.484 1.00 76.44 190 ILE A CA 1
ATOM 1485 C C . ILE A 1 190 ? 11.560 -12.654 -21.093 1.00 76.44 190 ILE A C 1
ATOM 1487 O O . ILE A 1 190 ? 10.906 -11.778 -21.655 1.00 76.44 190 ILE A O 1
ATOM 1491 N N . PHE A 1 191 ? 12.464 -12.376 -20.155 1.00 80.75 191 PHE A N 1
ATOM 1492 C CA . PHE A 1 191 ? 12.785 -11.023 -19.726 1.00 80.75 191 PHE A CA 1
ATOM 1493 C C . PHE A 1 191 ? 13.298 -10.150 -20.880 1.00 80.75 191 PHE A C 1
ATOM 1495 O O . PHE A 1 191 ? 12.845 -9.019 -21.043 1.00 80.75 191 PHE A O 1
ATOM 1502 N N . GLN A 1 192 ? 14.217 -10.669 -21.703 1.00 81.50 192 GLN A N 1
ATOM 1503 C CA . GLN A 1 192 ? 14.755 -9.953 -22.864 1.00 81.50 192 GLN A CA 1
ATOM 1504 C C . GLN A 1 192 ? 13.675 -9.652 -23.904 1.00 81.50 192 GLN A C 1
ATOM 1506 O O . GLN A 1 192 ? 13.591 -8.518 -24.377 1.00 81.50 192 GLN A O 1
ATOM 1511 N N . GLU A 1 193 ? 12.825 -10.629 -24.222 1.00 79.69 193 GLU A N 1
ATOM 1512 C CA . GLU A 1 193 ? 11.694 -10.433 -25.136 1.00 79.69 193 GLU A CA 1
ATOM 1513 C C . GLU A 1 193 ? 10.745 -9.346 -24.620 1.00 79.69 193 GLU A C 1
ATOM 1515 O O . GLU A 1 193 ? 10.317 -8.467 -25.372 1.00 79.69 193 GLU A O 1
ATOM 1520 N N . PHE A 1 194 ? 10.476 -9.342 -23.313 1.00 80.75 194 PHE A N 1
ATOM 1521 C CA . PHE A 1 194 ? 9.587 -8.360 -22.710 1.00 80.75 194 PHE A CA 1
ATOM 1522 C C . PHE A 1 194 ? 10.194 -6.952 -22.679 1.00 80.75 194 PHE A C 1
ATOM 1524 O O . PHE A 1 194 ? 9.535 -5.970 -23.030 1.00 80.75 194 PHE A O 1
ATOM 1531 N N . LEU A 1 195 ? 11.484 -6.849 -22.366 1.00 82.12 195 LEU A N 1
ATOM 1532 C CA . LEU A 1 195 ? 12.223 -5.593 -22.434 1.00 82.12 195 LEU A CA 1
ATOM 1533 C C . LEU A 1 195 ? 12.236 -5.025 -23.864 1.00 82.12 195 LEU A C 1
ATOM 1535 O O . LEU A 1 195 ? 12.001 -3.831 -24.072 1.00 82.12 195 LEU A O 1
ATOM 1539 N N . GLN A 1 196 ? 12.461 -5.871 -24.873 1.00 81.62 196 GLN A N 1
ATOM 1540 C CA . GLN A 1 196 ? 12.397 -5.467 -26.279 1.00 81.62 196 GLN A CA 1
ATOM 1541 C C . GLN A 1 196 ? 10.994 -5.014 -26.687 1.00 81.62 196 GLN A C 1
ATOM 1543 O O . GLN A 1 196 ? 10.853 -4.047 -27.437 1.00 81.62 196 GLN A O 1
ATOM 1548 N N . LEU A 1 197 ? 9.949 -5.687 -26.202 1.00 79.06 197 LEU A N 1
ATOM 1549 C CA . LEU A 1 197 ? 8.574 -5.286 -26.465 1.00 79.06 197 LEU A CA 1
ATOM 1550 C C . LEU A 1 197 ? 8.308 -3.879 -25.925 1.00 79.06 197 LEU A C 1
ATOM 1552 O O . LEU A 1 197 ? 7.948 -2.993 -26.697 1.00 79.06 197 LEU A O 1
ATOM 1556 N N . ARG A 1 198 ? 8.551 -3.646 -24.632 1.00 76.50 198 ARG A N 1
ATOM 1557 C CA . ARG A 1 198 ? 8.273 -2.363 -23.966 1.00 76.50 198 ARG A CA 1
ATOM 1558 C C . ARG A 1 198 ? 9.063 -1.197 -24.556 1.00 76.50 198 ARG A C 1
ATOM 1560 O O . ARG A 1 198 ? 8.521 -0.112 -24.760 1.00 76.50 198 ARG A O 1
ATOM 1567 N N . THR A 1 199 ? 10.314 -1.440 -24.933 1.00 78.94 199 THR A N 1
ATOM 1568 C CA . THR A 1 199 ? 11.140 -0.433 -25.616 1.00 78.94 199 THR A CA 1
ATOM 1569 C C . THR A 1 199 ? 10.628 -0.112 -27.022 1.00 78.94 199 THR A C 1
ATOM 1571 O O . THR A 1 199 ? 10.580 1.059 -27.399 1.00 78.94 199 THR A O 1
ATOM 1574 N N . ARG A 1 200 ? 10.137 -1.103 -27.785 1.00 77.12 200 ARG A N 1
ATOM 1575 C CA . ARG A 1 200 ? 9.438 -0.864 -29.068 1.00 77.12 200 ARG A CA 1
ATOM 1576 C C . ARG A 1 200 ? 8.131 -0.086 -28.902 1.00 77.12 200 ARG A C 1
ATOM 1578 O O . ARG A 1 200 ? 7.709 0.573 -29.849 1.00 77.12 200 ARG A O 1
ATOM 1585 N N . LEU A 1 201 ? 7.497 -0.150 -27.731 1.00 76.19 201 LEU A N 1
ATOM 1586 C CA . LEU A 1 201 ? 6.324 0.664 -27.386 1.00 76.19 201 LEU A CA 1
ATOM 1587 C C . LEU A 1 201 ? 6.668 2.082 -26.926 1.00 76.19 201 LEU A C 1
ATOM 1589 O O . LEU A 1 201 ? 5.766 2.854 -26.611 1.00 76.19 201 LEU A O 1
ATOM 1593 N N . GLY A 1 202 ? 7.951 2.443 -26.912 1.00 72.12 202 GLY A N 1
ATOM 1594 C CA . GLY A 1 202 ? 8.405 3.775 -26.535 1.00 72.12 202 GLY A CA 1
ATOM 1595 C C . GLY A 1 202 ? 8.659 3.954 -25.040 1.00 72.12 202 GLY A C 1
ATOM 1596 O O . GLY A 1 202 ? 8.938 5.078 -24.627 1.00 72.12 202 GLY A O 1
ATOM 1597 N N . GLN A 1 203 ? 8.610 2.890 -24.225 1.00 75.75 203 GLN A N 1
ATOM 1598 C CA . GLN A 1 203 ? 9.085 2.982 -22.845 1.00 75.75 203 GLN A CA 1
ATOM 1599 C C . GLN A 1 203 ? 10.622 3.107 -22.837 1.00 75.75 203 GLN A C 1
ATOM 1601 O O . GLN A 1 203 ? 11.301 2.303 -23.484 1.00 75.75 203 GLN A O 1
ATOM 1606 N N . PRO A 1 204 ? 11.196 4.083 -22.108 1.00 79.69 204 PRO A N 1
ATOM 1607 C CA . PRO A 1 204 ? 12.639 4.164 -21.901 1.00 79.69 204 PRO A CA 1
ATOM 1608 C C . PRO A 1 204 ? 13.210 2.870 -21.296 1.00 79.69 204 PRO A C 1
ATOM 1610 O O . PRO A 1 204 ? 12.572 2.233 -20.458 1.00 79.69 204 PRO A O 1
ATOM 1613 N N . VAL A 1 205 ? 14.406 2.468 -21.742 1.00 78.75 205 VAL A N 1
ATOM 1614 C CA . VAL A 1 205 ? 15.037 1.179 -21.382 1.00 78.75 205 VAL A CA 1
ATOM 1615 C C . VAL A 1 205 ? 15.274 1.057 -19.875 1.00 78.75 205 VAL A C 1
ATOM 1617 O O . VAL A 1 205 ? 15.035 0.001 -19.305 1.00 78.75 205 VAL A O 1
ATOM 1620 N N . ASP A 1 206 ? 15.731 2.129 -19.236 1.00 76.00 206 ASP A N 1
ATOM 1621 C CA . ASP A 1 206 ? 15.939 2.232 -17.790 1.00 76.00 206 ASP A CA 1
ATOM 1622 C C . ASP A 1 206 ? 14.643 1.967 -17.018 1.00 76.00 206 ASP A C 1
ATOM 1624 O O . ASP A 1 206 ? 14.602 1.070 -16.180 1.00 76.00 206 ASP A O 1
ATOM 1628 N N . LYS A 1 207 ? 13.557 2.652 -17.390 1.00 75.19 207 LYS A N 1
ATOM 1629 C CA . LYS A 1 207 ? 12.226 2.440 -16.808 1.00 75.19 207 LYS A CA 1
ATOM 1630 C C . LYS A 1 207 ? 11.700 1.024 -17.030 1.00 75.19 207 LYS A C 1
ATOM 1632 O O . LYS A 1 207 ? 11.121 0.434 -16.126 1.00 75.19 207 LYS A O 1
ATOM 1637 N N . ALA A 1 208 ? 11.892 0.469 -18.225 1.00 79.56 208 ALA A N 1
ATOM 1638 C CA . ALA A 1 208 ? 11.466 -0.896 -18.510 1.00 79.56 208 ALA A CA 1
ATOM 1639 C C . ALA A 1 208 ? 12.259 -1.925 -17.679 1.00 79.56 208 ALA A C 1
ATOM 1641 O O . ALA A 1 208 ? 11.689 -2.917 -17.236 1.00 79.56 208 ALA A O 1
ATOM 1642 N N . LEU A 1 209 ? 13.549 -1.689 -17.419 1.00 78.50 209 LEU A N 1
ATOM 1643 C CA . LEU A 1 209 ? 14.342 -2.537 -16.527 1.00 78.50 209 LEU A CA 1
ATOM 1644 C C . LEU A 1 209 ? 13.890 -2.413 -15.062 1.00 78.50 209 LEU A C 1
ATOM 1646 O O . LEU A 1 209 ? 13.756 -3.440 -14.401 1.00 78.50 209 LEU A O 1
ATOM 1650 N N . GLU A 1 210 ? 13.628 -1.199 -14.567 1.00 77.25 210 GLU A N 1
ATOM 1651 C CA . GLU A 1 210 ? 13.127 -0.965 -13.200 1.00 77.25 210 GLU A CA 1
ATOM 1652 C C . GLU A 1 210 ? 11.813 -1.716 -12.929 1.00 77.25 210 GLU A C 1
ATOM 1654 O O . GLU A 1 210 ? 11.661 -2.320 -11.868 1.00 77.25 210 GLU A O 1
ATOM 1659 N N . ASP A 1 211 ? 10.901 -1.741 -13.904 1.00 74.19 211 ASP A N 1
ATOM 1660 C CA . ASP A 1 211 ? 9.613 -2.433 -13.785 1.00 74.19 211 ASP A CA 1
ATOM 1661 C C . ASP A 1 211 ? 9.751 -3.963 -13.865 1.00 74.19 211 ASP A C 1
ATOM 1663 O O . ASP A 1 211 ? 9.070 -4.701 -13.148 1.00 74.19 211 ASP A O 1
ATOM 1667 N N . LEU A 1 212 ? 10.604 -4.461 -14.767 1.00 78.38 212 LEU A N 1
ATOM 1668 C CA . LEU A 1 212 ? 10.682 -5.890 -15.077 1.00 78.38 212 LEU A CA 1
ATOM 1669 C C . LEU A 1 212 ? 11.594 -6.663 -14.115 1.00 78.38 212 LEU A C 1
ATOM 1671 O O . LEU A 1 212 ? 11.346 -7.845 -13.864 1.00 78.38 212 LEU A O 1
ATOM 1675 N N . LEU A 1 213 ? 12.664 -6.050 -13.589 1.00 79.56 213 LEU A N 1
ATOM 1676 C CA . LEU A 1 213 ? 13.644 -6.739 -12.732 1.00 79.56 213 LEU A CA 1
ATOM 1677 C C . LEU A 1 213 ? 13.010 -7.352 -11.471 1.00 79.56 213 LEU A C 1
ATOM 1679 O O . LEU A 1 213 ? 13.265 -8.532 -11.217 1.00 79.56 213 LEU A O 1
ATOM 1683 N N . PRO A 1 214 ? 12.136 -6.652 -10.721 1.00 76.75 214 PRO A N 1
ATOM 1684 C CA . PRO A 1 214 ? 11.438 -7.247 -9.582 1.00 76.75 214 PRO A CA 1
ATOM 1685 C C . PRO A 1 214 ? 10.649 -8.510 -9.950 1.00 76.75 214 PRO A C 1
ATOM 1687 O O . PRO A 1 214 ? 10.608 -9.464 -9.174 1.00 76.75 214 PRO A O 1
ATOM 1690 N N . LEU A 1 215 ? 10.054 -8.541 -11.147 1.00 75.88 215 LEU A N 1
ATOM 1691 C CA . LEU A 1 215 ? 9.281 -9.684 -11.633 1.00 75.88 215 LEU A CA 1
ATOM 1692 C C . LEU A 1 215 ? 10.181 -10.874 -11.972 1.00 75.88 215 LEU A C 1
ATOM 1694 O O . LEU A 1 215 ? 9.792 -12.012 -11.735 1.00 75.88 215 LEU A O 1
ATOM 1698 N N . ALA A 1 216 ? 11.393 -10.631 -12.475 1.00 74.50 216 ALA A N 1
ATOM 1699 C CA . ALA A 1 216 ? 12.360 -11.684 -12.784 1.00 74.50 216 ALA A CA 1
ATOM 1700 C C . ALA A 1 216 ? 12.880 -12.415 -11.538 1.00 74.50 216 ALA A C 1
ATOM 1702 O O . ALA A 1 216 ? 13.155 -13.613 -11.609 1.00 74.50 216 ALA A O 1
ATOM 1703 N N . PHE A 1 217 ? 12.992 -11.706 -10.410 1.00 7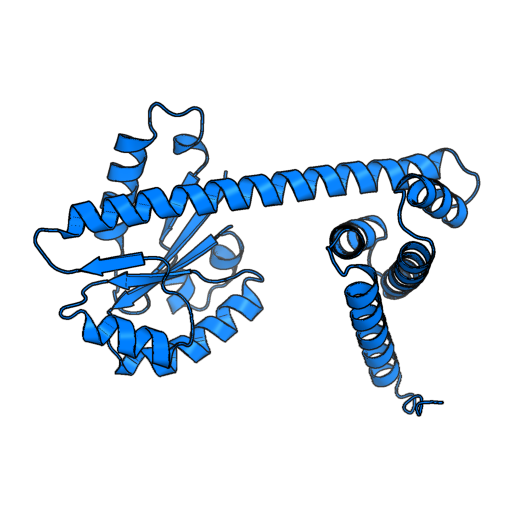1.88 217 PHE A N 1
ATOM 1704 C CA . PHE A 1 217 ? 13.489 -12.242 -9.136 1.00 71.88 217 PHE A CA 1
ATOM 1705 C C . PHE A 1 217 ? 12.382 -12.721 -8.181 1.00 71.88 217 PHE A C 1
ATOM 1707 O O . PHE A 1 217 ? 12.680 -13.216 -7.093 1.00 71.88 217 PHE A O 1
ATOM 1714 N N . ALA A 1 218 ? 11.108 -12.599 -8.562 1.00 70.38 218 ALA A N 1
ATOM 1715 C CA . ALA A 1 218 ? 10.001 -13.149 -7.786 1.00 70.38 218 ALA A CA 1
ATOM 1716 C C . ALA A 1 218 ? 10.061 -14.690 -7.737 1.00 70.38 218 ALA A C 1
ATOM 1718 O O . ALA A 1 218 ? 10.582 -15.335 -8.645 1.00 70.38 218 ALA A O 1
ATOM 1719 N N . GLY A 1 219 ? 9.489 -15.300 -6.690 1.00 57.38 219 GLY A N 1
ATOM 1720 C CA . GLY A 1 219 ? 9.545 -16.756 -6.472 1.00 57.38 219 GLY A CA 1
ATOM 1721 C C . GLY A 1 219 ? 8.989 -17.616 -7.621 1.00 57.38 219 GLY A C 1
ATOM 1722 O O . GLY A 1 219 ? 9.451 -18.738 -7.806 1.00 57.38 219 GLY A O 1
ATOM 1723 N N . ASP A 1 220 ? 8.052 -17.094 -8.425 1.00 69.19 220 ASP A N 1
ATOM 1724 C CA . ASP A 1 220 ? 7.565 -17.704 -9.676 1.00 69.19 220 ASP A CA 1
ATOM 1725 C C . ASP A 1 220 ? 7.919 -16.867 -10.926 1.00 69.19 220 ASP A C 1
ATOM 1727 O O . ASP A 1 220 ? 7.246 -16.964 -11.953 1.00 69.19 220 ASP A O 1
ATOM 1731 N N . GLY A 1 221 ? 8.967 -16.040 -10.862 1.00 68.12 221 GLY A N 1
ATOM 1732 C CA . GLY A 1 221 ? 9.193 -14.908 -11.767 1.00 68.12 221 GLY A CA 1
ATOM 1733 C C . GLY A 1 221 ? 9.112 -15.214 -13.264 1.00 68.12 221 GLY A C 1
ATOM 1734 O O . GLY A 1 221 ? 8.552 -14.431 -14.030 1.00 68.12 221 GLY A O 1
ATOM 1735 N N . GLY A 1 222 ? 9.560 -16.397 -13.695 1.00 68.06 222 GLY A N 1
ATOM 1736 C CA . GLY A 1 222 ? 9.406 -16.849 -15.083 1.00 68.06 222 GLY A CA 1
ATOM 1737 C C . GLY A 1 222 ? 7.948 -16.988 -15.540 1.00 68.06 222 GLY A C 1
ATOM 1738 O O . GLY A 1 222 ? 7.616 -16.613 -16.663 1.00 68.06 222 GLY A O 1
ATOM 1739 N N . ALA A 1 223 ? 7.059 -17.481 -14.675 1.00 68.75 223 ALA A N 1
ATOM 1740 C CA . ALA A 1 223 ? 5.638 -17.633 -14.974 1.00 68.75 223 ALA A CA 1
ATOM 1741 C C . ALA A 1 223 ? 4.902 -16.283 -14.971 1.00 68.75 223 ALA A C 1
ATOM 1743 O O . ALA A 1 223 ? 4.046 -16.054 -15.826 1.00 68.75 223 ALA A O 1
ATOM 1744 N N . VAL A 1 224 ? 5.243 -15.371 -14.052 1.00 69.38 224 VAL A N 1
ATOM 1745 C CA . VAL A 1 224 ? 4.684 -14.005 -14.034 1.00 69.38 224 VAL A CA 1
ATOM 1746 C C . VAL A 1 224 ? 5.100 -13.224 -15.273 1.00 69.38 224 VAL A C 1
ATOM 1748 O O . VAL A 1 224 ? 4.229 -12.673 -15.948 1.00 69.38 224 VAL A O 1
ATOM 1751 N N . LEU A 1 225 ? 6.392 -13.233 -15.612 1.00 70.44 225 LEU A N 1
ATOM 1752 C CA . LEU A 1 225 ? 6.902 -12.570 -16.812 1.00 70.44 225 LEU A CA 1
ATOM 1753 C C . LEU A 1 225 ? 6.246 -13.121 -18.083 1.00 70.44 225 LEU A C 1
ATOM 1755 O O . LEU A 1 225 ? 5.803 -12.341 -18.920 1.00 70.44 225 LEU A O 1
ATOM 1759 N N . ALA A 1 226 ? 6.110 -14.447 -18.210 1.00 70.00 226 ALA A N 1
ATOM 1760 C CA . ALA A 1 226 ? 5.468 -15.066 -19.372 1.00 70.00 226 ALA A CA 1
ATOM 1761 C C . ALA A 1 226 ? 3.996 -14.648 -19.523 1.00 70.00 226 ALA A C 1
ATOM 1763 O O . ALA A 1 226 ? 3.557 -14.317 -20.625 1.00 70.00 226 ALA A O 1
ATOM 1764 N N . ARG A 1 227 ? 3.234 -14.636 -18.418 1.00 71.94 227 ARG A N 1
ATOM 1765 C CA . ARG A 1 227 ? 1.819 -14.225 -18.422 1.00 71.94 227 ARG A CA 1
ATOM 1766 C C . ARG A 1 227 ? 1.655 -12.761 -18.825 1.00 71.94 227 ARG A C 1
ATOM 1768 O O . ARG A 1 227 ? 0.796 -12.454 -19.647 1.00 71.94 227 ARG A O 1
ATOM 1775 N N . GLN A 1 228 ? 2.466 -11.869 -18.261 1.00 71.81 228 GLN A N 1
ATOM 1776 C CA . GLN A 1 228 ? 2.385 -10.440 -18.568 1.00 71.81 228 GLN A CA 1
ATOM 1777 C C . GLN A 1 228 ? 2.847 -10.125 -19.995 1.00 71.81 228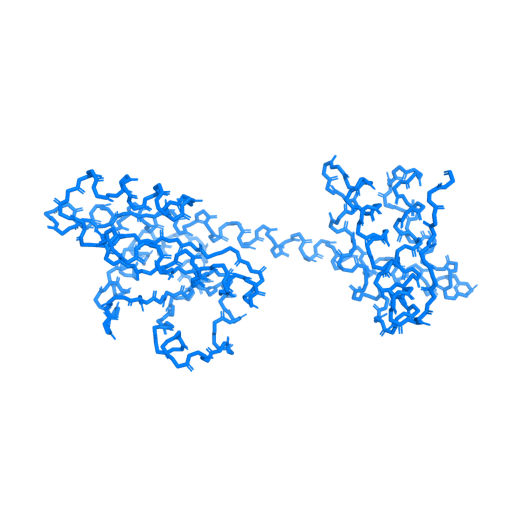 GLN A C 1
ATOM 1779 O O . GLN A 1 228 ? 2.178 -9.362 -20.688 1.00 71.81 228 GLN A O 1
ATOM 1784 N N . LEU A 1 229 ? 3.915 -10.773 -20.471 1.00 73.62 229 LEU A N 1
ATOM 1785 C CA . LEU A 1 229 ? 4.366 -10.656 -21.858 1.00 73.62 229 LEU A CA 1
ATOM 1786 C C . LEU A 1 229 ? 3.272 -11.090 -22.843 1.00 73.62 229 LEU A C 1
ATOM 1788 O O . LEU A 1 229 ? 3.007 -10.387 -23.819 1.00 73.62 229 LEU A O 1
ATOM 1792 N N . ALA A 1 230 ? 2.618 -12.226 -22.582 1.00 72.25 230 ALA A N 1
ATOM 1793 C CA . ALA A 1 230 ? 1.519 -12.714 -23.411 1.00 72.25 230 ALA A CA 1
ATOM 1794 C C . ALA A 1 230 ? 0.348 -11.718 -23.441 1.00 72.25 230 ALA A C 1
ATOM 1796 O O . ALA A 1 230 ? -0.167 -11.411 -24.515 1.00 72.25 230 ALA A O 1
ATOM 1797 N N . LEU A 1 231 ? -0.024 -11.165 -22.282 1.00 67.75 231 LEU A N 1
ATOM 1798 C CA . LEU A 1 231 ? -1.094 -10.175 -22.170 1.00 67.75 231 LEU A CA 1
ATOM 1799 C C . LEU A 1 231 ? -0.773 -8.884 -22.937 1.00 67.75 231 LEU A C 1
ATOM 1801 O O . LEU A 1 231 ? -1.593 -8.431 -23.731 1.00 67.75 231 LEU A O 1
ATOM 1805 N N . GLU A 1 232 ? 0.408 -8.293 -22.740 1.00 73.06 232 GLU A N 1
ATOM 1806 C CA . GLU A 1 232 ? 0.784 -7.047 -23.422 1.00 73.06 232 GLU A CA 1
ATOM 1807 C C . GLU A 1 232 ? 0.927 -7.244 -24.937 1.00 73.06 232 GLU A C 1
ATOM 1809 O O . GLU A 1 232 ? 0.491 -6.398 -25.720 1.00 73.06 232 GLU A O 1
ATOM 1814 N N . THR A 1 233 ? 1.452 -8.393 -25.370 1.00 69.25 233 THR A N 1
ATOM 1815 C CA . THR A 1 233 ? 1.516 -8.756 -26.795 1.00 69.25 233 THR A CA 1
ATOM 1816 C C . THR A 1 233 ? 0.118 -8.851 -27.408 1.00 69.25 233 THR A C 1
ATOM 1818 O O . THR A 1 233 ? -0.123 -8.339 -28.504 1.00 69.25 233 THR A O 1
ATOM 1821 N N . GLU A 1 234 ? -0.822 -9.456 -26.685 1.00 66.69 234 GLU A N 1
ATOM 1822 C CA . GLU A 1 234 ? -2.207 -9.612 -27.117 1.00 66.69 234 GLU A CA 1
ATOM 1823 C C . GLU A 1 234 ? -2.944 -8.267 -27.189 1.00 66.69 234 GLU A C 1
ATOM 1825 O O . GLU A 1 234 ? -3.622 -7.977 -28.178 1.00 66.69 234 GLU A O 1
ATOM 1830 N N . VAL A 1 235 ? -2.753 -7.394 -26.195 1.00 64.00 235 VAL A N 1
ATOM 1831 C CA . VAL A 1 235 ? -3.307 -6.031 -26.190 1.00 64.00 235 VAL A CA 1
ATOM 1832 C C . VAL A 1 235 ? -2.813 -5.242 -27.403 1.00 64.00 235 VAL A C 1
ATOM 1834 O O . VAL A 1 235 ? -3.610 -4.618 -28.104 1.00 64.00 235 VAL A O 1
ATOM 1837 N N . LEU A 1 236 ? -1.520 -5.311 -27.722 1.00 65.75 236 LEU A N 1
ATOM 1838 C CA . LEU A 1 236 ? -0.970 -4.647 -28.906 1.00 65.75 236 LEU A CA 1
ATOM 1839 C C . LEU A 1 236 ? -1.530 -5.190 -30.213 1.00 65.75 236 LEU A C 1
ATOM 1841 O O . LEU A 1 236 ? -1.775 -4.425 -31.146 1.00 65.75 236 LEU A O 1
ATOM 1845 N N . ARG A 1 237 ? -1.719 -6.506 -30.295 1.00 73.69 237 ARG A N 1
ATOM 1846 C CA . ARG A 1 237 ? -2.310 -7.169 -31.458 1.00 73.69 237 ARG A CA 1
ATOM 1847 C C . ARG A 1 237 ? -3.738 -6.670 -31.697 1.00 73.69 237 ARG A C 1
ATOM 1849 O O . ARG A 1 237 ? -4.078 -6.329 -32.832 1.00 73.69 237 ARG A O 1
ATOM 1856 N N . VAL A 1 238 ? -4.536 -6.562 -30.629 1.00 66.88 238 VAL A N 1
ATOM 1857 C CA . VAL A 1 238 ? -5.898 -6.001 -30.659 1.00 66.88 238 VAL A CA 1
ATOM 1858 C C . VAL A 1 238 ? -5.879 -4.534 -31.092 1.00 66.88 238 VAL A C 1
ATOM 1860 O O . VAL A 1 238 ? -6.608 -4.165 -32.011 1.00 66.88 238 VAL A O 1
ATOM 1863 N N . LEU A 1 239 ? -5.002 -3.710 -30.512 1.00 61.97 239 LEU A N 1
ATOM 1864 C CA . LEU A 1 239 ? -4.866 -2.291 -30.873 1.00 61.97 239 LEU A CA 1
ATOM 1865 C C . LEU A 1 239 ? -4.404 -2.080 -32.327 1.00 61.97 239 LEU A C 1
ATOM 1867 O O . LEU A 1 239 ? -4.692 -1.045 -32.922 1.00 61.97 239 LEU A O 1
ATOM 1871 N N . ARG A 1 240 ? -3.718 -3.065 -32.922 1.00 71.94 240 ARG A N 1
ATOM 1872 C CA . ARG A 1 240 ? -3.289 -3.071 -34.334 1.00 71.94 240 ARG A CA 1
ATOM 1873 C C . ARG A 1 240 ? -4.316 -3.686 -35.293 1.00 71.94 240 ARG A C 1
ATOM 1875 O O . ARG A 1 240 ? -4.031 -3.781 -36.485 1.00 71.94 240 ARG A O 1
ATOM 1882 N N . GLY A 1 241 ? -5.482 -4.115 -34.804 1.00 61.06 241 GLY A N 1
ATOM 1883 C CA . GLY A 1 241 ? -6.554 -4.688 -35.626 1.00 61.06 241 GLY A CA 1
ATOM 1884 C C . GLY A 1 241 ? -6.223 -6.047 -36.254 1.00 61.06 241 GLY A C 1
ATOM 1885 O O . GLY A 1 241 ? -6.824 -6.423 -37.258 1.00 61.06 241 GLY A O 1
ATOM 1886 N N . GLN A 1 242 ? -5.257 -6.786 -35.703 1.00 59.66 242 GLN A N 1
ATOM 1887 C CA . GLN A 1 242 ? -4.894 -8.117 -36.198 1.00 59.66 242 GLN A CA 1
ATOM 1888 C C . GLN A 1 242 ? -5.839 -9.185 -35.602 1.00 59.66 242 GLN A C 1
ATOM 1890 O O . GLN A 1 242 ? -6.355 -8.978 -34.504 1.00 59.66 242 GLN A O 1
ATOM 1895 N N . PRO A 1 243 ? -6.106 -10.319 -36.280 1.00 55.47 243 PRO A N 1
ATOM 1896 C CA . PRO A 1 243 ? -6.913 -11.423 -35.739 1.00 55.47 243 PRO A CA 1
ATOM 1897 C C . PRO A 1 243 ? -6.145 -12.243 -34.677 1.00 55.47 243 PRO A C 1
ATOM 1899 O O . PRO A 1 243 ? -4.912 -12.169 -34.643 1.00 55.47 243 PRO A O 1
ATOM 1902 N N . PRO A 1 244 ? -6.837 -12.955 -33.759 1.00 57.91 244 PRO A N 1
ATOM 1903 C CA . PRO A 1 244 ? -6.202 -13.712 -32.676 1.00 57.91 244 PRO A CA 1
ATOM 1904 C C . PRO A 1 244 ? -5.278 -14.806 -33.192 1.00 57.91 244 PRO A C 1
ATOM 1906 O O . PRO A 1 244 ? -5.602 -15.489 -34.163 1.00 57.91 244 PRO A O 1
ATOM 1909 N N . GLN A 1 245 ? -4.137 -14.986 -32.520 1.00 57.28 245 GLN A N 1
ATOM 1910 C CA . GLN A 1 245 ? -3.341 -16.195 -32.693 1.00 57.28 245 GLN A CA 1
ATOM 1911 C C . GLN A 1 245 ? -4.121 -17.343 -32.056 1.00 57.28 245 GLN A C 1
ATOM 1913 O O . GLN A 1 245 ? -4.129 -17.525 -30.841 1.00 57.28 245 GLN A O 1
ATOM 1918 N N . SER A 1 246 ? -4.841 -18.088 -32.888 1.00 46.66 246 SER A N 1
ATOM 1919 C CA . SER A 1 246 ? -5.402 -19.379 -32.512 1.00 46.66 246 SER A CA 1
ATOM 1920 C C . SER A 1 246 ? -4.278 -20.264 -31.975 1.00 46.66 246 SER A C 1
ATOM 1922 O O . SER A 1 246 ? -3.267 -20.437 -32.655 1.00 46.66 246 SER A O 1
ATOM 1924 N N . GLN A 1 247 ? -4.464 -20.772 -30.752 1.00 41.97 247 GLN A N 1
ATOM 1925 C CA . GLN A 1 247 ? -3.555 -21.698 -30.078 1.00 41.97 247 GLN A CA 1
ATOM 1926 C C . GLN A 1 247 ? -3.217 -22.856 -31.029 1.00 41.97 247 GLN A C 1
ATOM 1928 O O . GLN A 1 247 ? -4.114 -23.601 -31.427 1.00 41.97 247 GLN A O 1
ATOM 1933 N N . ALA A 1 248 ? -1.949 -22.941 -31.428 1.00 36.47 248 ALA A N 1
ATOM 1934 C CA . ALA A 1 248 ? -1.366 -24.115 -32.067 1.00 36.47 248 ALA A CA 1
ATOM 1935 C C . ALA A 1 248 ? -0.757 -25.017 -30.991 1.00 36.47 248 ALA A C 1
ATOM 1937 O O . ALA A 1 248 ? -0.180 -24.454 -30.030 1.00 36.47 248 ALA A O 1
#

Radius of gyration: 22.85 Å; chains: 1; bounding box: 56×40×65 Å

pLDDT: mean 74.96, std 10.26, range [36.47, 93.12]

Secondary structure (DSSP, 8-state):
-EEEEEEESS-S--HHHHHHHHHHHHHHHTTSTTTTTSEEEEE-HHHHHTT-HHHHTT-SEEEEEEE--HHHHHHHHHHHHHHHHHHSSPEEEEEEEES-HHHHHHHHHHHTS--SEEEESSTTHHHHHHHHHHHHHHHHHHHHHHHHHHHHHHHHHHHHHHHHHTSSSHHHHHHHHHGGG---HHHHHHHHHHHHHHHHTT--HHHHHHHHHHHHTSTTHHHHHHHHHHHHHHHHHHHTTPPP----